Protein AF-A0A1J4JNN3-F1 (afdb_monomer)

Mean predicted aligned error: 11.65 Å

Secondary structure (DSSP, 8-state):
--SSTTSSSS----HHHHHHHHHHHHHHHHHHHHHHHHHHHTSHHHHHHHHHS-HHHHHHHHHHHHHHHHHHHHHHHHHHHHTTHHHHHHHHHHHHHHHHHHH-S------------HHHHHHHHHHHHHHHHHHHHHHHHHHHHHHHHHHHHHHHHHHHHHHHT---TTHHHHHHHHHHHHHHT--

Nearest PDB structures (foldseek):
  8d9p-assembly1_A  TM=3.695E-01  e=3.821E-01  synthetic construct
  3i2w-assembly1_B  TM=3.292E-01  e=1.930E-01  Drosophila melanogaster
  2x3v-assembly2_C  TM=2.694E-01  e=2.510E-01  Mus musculus
  8otz-assembly1_DR  TM=4.113E-01  e=8.472E+00  Bos taurus
  8rd2-assembly1_A  TM=2.633E-01  e=4.754E+00  Trypanosoma brucei

Organism: NCBI:txid1144522

Sequence (187 aa):
MRKIKSLVNNVRPFPAYYNAIDALSESLEAEKEYAKATQLTFGEEFVKFINSQPKEYQKQLKDIQTCGKKEAEAIKSLSEKLSTLPADLQGLSIIQQDIHRKGGMQPSVVESKNTVDPEVEELRKRFIDSLVSSLKAAAEARIETANKLNDIAQEMSAFVNDFHDFKDPLLPKLVQRADQLQYEIVD

pLDDT: mean 80.54, std 15.8, range [37.78, 96.88]

Foldseek 3Di:
DPPPVPPVPPPPQPVVLVVVLVVLVVVLVVLLVVLVVLCVVLDDVLVVVLVPDDPLCNVLSVLLSVLSNLLSVLSVVLSVQLVCLSVLSVVLSVLVVVLDVQVDDDPDDDDDDPDRDVVSVVSVVVSVVSVCVSVVSNVVSVVVSVVSNVVSVVSNVVSVVVVVPDDDPCVVVVVVVVVVVVVVVPD

Solvent-accessible surface area (backbone atoms only — not comparable to full-atom values): 10567 Å² total; per-residue (Å²): 143,90,80,70,84,69,71,73,70,77,69,70,68,64,61,70,57,56,52,50,38,53,53,48,49,53,50,44,51,51,45,44,51,48,20,51,53,38,37,53,61,45,28,69,67,39,51,54,50,37,72,72,44,62,76,88,52,31,58,48,50,50,52,46,32,50,37,37,42,51,48,17,49,45,44,40,50,43,41,61,74,48,61,55,52,49,59,55,54,54,55,46,52,53,53,51,51,48,38,47,64,73,69,57,86,69,99,65,96,64,97,67,80,94,70,76,56,68,68,46,54,50,50,50,48,52,46,50,54,51,51,52,48,55,53,48,54,49,49,52,48,49,52,55,39,50,52,54,49,51,55,40,49,52,55,38,51,51,42,50,49,57,58,70,69,58,72,66,84,56,52,64,56,51,53,55,49,52,57,52,50,60,64,69,71,76,119

Structure (mmCIF, N/CA/C/O backbone):
data_AF-A0A1J4JNN3-F1
#
_entry.id   AF-A0A1J4JNN3-F1
#
loop_
_atom_site.group_PDB
_atom_site.id
_atom_site.type_symbol
_atom_site.label_atom_id
_atom_site.label_alt_id
_atom_site.label_comp_id
_atom_site.label_asym_id
_atom_site.label_entity_id
_atom_site.label_seq_id
_atom_site.pdbx_PDB_ins_code
_atom_site.Cartn_x
_atom_site.Cartn_y
_atom_site.Cartn_z
_atom_site.occupancy
_atom_site.B_iso_or_equiv
_atom_site.auth_seq_id
_atom_site.auth_comp_id
_atom_site.auth_asym_id
_atom_site.auth_atom_id
_atom_site.pdbx_PDB_model_num
ATOM 1 N N . MET A 1 1 ? 2.772 -11.417 -56.429 1.00 39.34 1 MET A N 1
ATOM 2 C CA . MET A 1 1 ? 2.431 -10.766 -55.140 1.00 39.34 1 MET A CA 1
ATOM 3 C C . MET A 1 1 ? 2.766 -11.671 -53.939 1.00 39.34 1 MET A C 1
ATOM 5 O O . MET A 1 1 ? 1.869 -12.233 -53.328 1.00 39.34 1 MET A O 1
ATOM 9 N N . ARG A 1 2 ? 4.050 -11.865 -53.592 1.00 40.34 2 ARG A N 1
ATOM 10 C CA . ARG A 1 2 ? 4.488 -12.727 -52.460 1.00 40.34 2 ARG A CA 1
ATOM 11 C C . ARG A 1 2 ? 5.606 -12.087 -51.610 1.00 40.34 2 ARG A C 1
ATOM 13 O O . ARG A 1 2 ? 6.556 -12.761 -51.243 1.00 40.34 2 ARG A O 1
ATOM 20 N N . LYS A 1 3 ? 5.540 -10.781 -51.328 1.00 43.53 3 LYS A N 1
ATOM 21 C CA . LYS A 1 3 ? 6.594 -10.087 -50.549 1.00 43.53 3 LYS A CA 1
ATOM 22 C C . LYS A 1 3 ? 6.104 -9.134 -49.448 1.00 43.53 3 LYS A C 1
ATOM 24 O O . LYS A 1 3 ? 6.895 -8.361 -48.937 1.00 43.53 3 LYS A O 1
ATOM 29 N N . ILE A 1 4 ? 4.832 -9.203 -49.041 1.00 44.12 4 ILE A N 1
ATOM 30 C CA . ILE A 1 4 ? 4.295 -8.312 -47.984 1.00 44.12 4 ILE A CA 1
ATOM 31 C C . ILE A 1 4 ? 3.944 -9.073 -46.690 1.00 44.12 4 ILE A C 1
ATOM 33 O O . ILE A 1 4 ? 3.886 -8.483 -45.620 1.00 44.12 4 ILE A O 1
ATOM 37 N N . LYS A 1 5 ? 3.814 -10.407 -46.729 1.00 39.31 5 LYS A N 1
ATOM 38 C CA . LYS A 1 5 ? 3.449 -11.198 -45.537 1.00 39.31 5 LYS A CA 1
ATOM 39 C C . LYS A 1 5 ? 4.608 -11.516 -44.575 1.00 39.31 5 LYS A C 1
ATOM 41 O O . LYS A 1 5 ? 4.333 -12.032 -43.501 1.00 39.31 5 LYS A O 1
ATOM 46 N N . SER A 1 6 ? 5.870 -11.210 -44.907 1.00 41.06 6 SER A N 1
ATOM 47 C CA . SER A 1 6 ? 7.019 -11.522 -44.026 1.00 41.06 6 SER A CA 1
ATOM 48 C C . SER A 1 6 ? 7.656 -10.319 -43.324 1.00 41.06 6 SER A C 1
ATOM 50 O O . SER A 1 6 ? 8.558 -10.528 -42.522 1.00 41.06 6 SER A O 1
ATOM 52 N N . LEU A 1 7 ? 7.213 -9.081 -43.583 1.00 38.66 7 LEU A N 1
ATOM 53 C CA . LEU A 1 7 ? 7.727 -7.904 -42.861 1.00 38.66 7 LEU A CA 1
ATOM 54 C C . LEU A 1 7 ? 6.968 -7.604 -41.562 1.00 38.66 7 LEU A C 1
ATOM 56 O O . LEU A 1 7 ? 7.513 -6.950 -40.684 1.00 38.66 7 LEU A O 1
ATOM 60 N N . VAL A 1 8 ? 5.744 -8.113 -41.409 1.00 38.84 8 VAL A N 1
ATOM 61 C CA . VAL A 1 8 ? 4.910 -7.849 -40.221 1.00 38.84 8 VAL A CA 1
ATOM 62 C C . VAL A 1 8 ? 5.161 -8.867 -39.096 1.00 38.84 8 VAL A C 1
ATOM 64 O O . VAL A 1 8 ? 4.780 -8.636 -37.958 1.00 38.84 8 VAL A O 1
ATOM 67 N N . ASN A 1 9 ? 5.863 -9.973 -39.375 1.00 37.78 9 ASN A N 1
ATOM 68 C CA . ASN A 1 9 ? 6.055 -11.065 -38.410 1.00 37.78 9 ASN A CA 1
ATOM 69 C C . ASN A 1 9 ? 7.376 -11.027 -37.620 1.00 37.78 9 ASN A C 1
ATOM 71 O O . ASN A 1 9 ? 7.566 -11.877 -36.755 1.00 37.78 9 ASN A O 1
ATOM 75 N N . ASN A 1 10 ? 8.269 -10.060 -37.874 1.00 40.81 10 ASN A N 1
ATOM 76 C CA . ASN A 1 10 ? 9.580 -9.978 -37.203 1.00 40.81 10 ASN A CA 1
ATOM 77 C C . ASN A 1 10 ? 9.710 -8.838 -36.186 1.00 40.81 10 ASN A C 1
ATOM 79 O O . ASN A 1 10 ? 10.783 -8.632 -35.629 1.00 40.81 10 ASN A O 1
ATOM 83 N N . VAL A 1 11 ? 8.614 -8.151 -35.879 1.00 44.41 11 VAL A N 1
ATOM 84 C CA . VAL A 1 11 ? 8.506 -7.330 -34.672 1.00 44.41 11 VAL A CA 1
ATOM 85 C C . VAL A 1 11 ? 7.430 -7.983 -33.824 1.00 44.41 11 VAL A C 1
ATOM 87 O O . VAL A 1 11 ? 6.313 -7.491 -33.741 1.00 44.41 11 VAL A O 1
ATOM 90 N N . ARG A 1 12 ? 7.718 -9.158 -33.251 1.00 45.91 12 ARG A N 1
ATOM 91 C CA . ARG A 1 12 ? 6.992 -9.552 -32.043 1.00 45.91 12 ARG A CA 1
ATOM 92 C C . ARG A 1 12 ? 7.627 -8.718 -30.932 1.00 45.91 12 ARG A C 1
ATOM 94 O O . ARG A 1 12 ? 8.734 -9.069 -30.520 1.00 45.91 12 ARG A O 1
ATOM 101 N N . PRO A 1 13 ? 7.020 -7.591 -30.508 1.00 55.44 13 PRO A N 1
ATOM 102 C CA . PRO A 1 13 ? 7.451 -6.921 -29.289 1.00 55.44 13 PRO A CA 1
ATOM 103 C C . PRO A 1 13 ? 7.547 -7.980 -28.200 1.00 55.44 13 PRO A C 1
ATOM 105 O O . PRO A 1 13 ? 6.668 -8.833 -28.142 1.00 55.44 13 PRO A O 1
ATOM 108 N N . PHE A 1 14 ? 8.622 -7.969 -27.415 1.00 62.09 14 PHE A N 1
ATOM 109 C CA . PHE A 1 14 ? 8.893 -8.929 -26.346 1.00 62.09 14 PHE A CA 1
ATOM 110 C C . PHE A 1 14 ? 7.618 -9.106 -25.493 1.00 62.09 14 PHE A C 1
ATOM 112 O O . PHE A 1 14 ? 7.336 -8.239 -24.668 1.00 62.09 14 PHE A O 1
ATOM 119 N N . PRO A 1 15 ? 6.787 -10.153 -25.698 1.00 63.00 15 PRO A N 1
ATOM 120 C CA . PRO A 1 15 ? 5.416 -10.134 -25.176 1.00 63.00 15 PRO A CA 1
ATOM 121 C C . PRO A 1 15 ? 5.412 -10.148 -23.650 1.00 63.00 15 PRO A C 1
ATOM 123 O O . PRO A 1 15 ? 4.595 -9.500 -23.013 1.00 63.00 15 PRO A O 1
ATOM 126 N N . ALA A 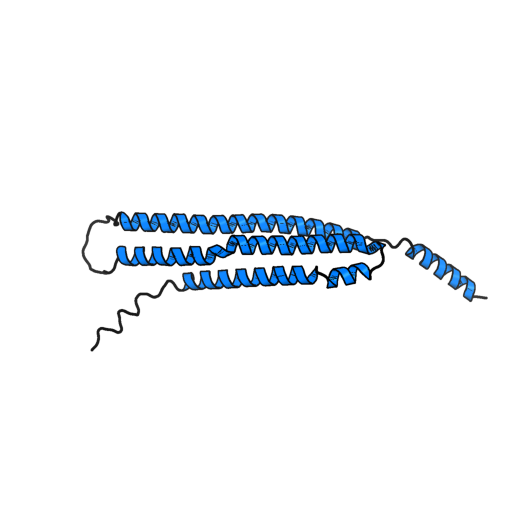1 16 ? 6.419 -10.808 -23.072 1.00 67.50 16 ALA A N 1
ATOM 127 C CA . ALA A 1 16 ? 6.684 -10.815 -21.643 1.00 67.50 16 ALA A CA 1
ATOM 128 C C . ALA A 1 16 ? 6.907 -9.409 -21.054 1.00 67.50 16 ALA A C 1
ATOM 130 O O . ALA A 1 16 ? 6.578 -9.193 -19.896 1.00 67.50 16 ALA A O 1
ATOM 131 N N . TYR A 1 17 ? 7.435 -8.458 -21.833 1.00 70.69 17 TYR A N 1
ATOM 132 C CA . TYR A 1 17 ? 7.681 -7.089 -21.379 1.00 70.69 17 TYR A CA 1
ATOM 133 C C . TYR A 1 17 ? 6.382 -6.292 -21.236 1.00 70.69 17 TYR A C 1
ATOM 135 O O . TYR A 1 17 ? 6.145 -5.671 -20.206 1.00 70.69 17 TYR A O 1
ATOM 143 N N . TYR A 1 18 ? 5.509 -6.364 -22.242 1.00 75.00 18 TYR A N 1
ATOM 144 C CA . TYR A 1 18 ? 4.197 -5.713 -22.198 1.00 75.00 18 TYR A CA 1
ATOM 145 C C . TYR A 1 18 ? 3.293 -6.367 -21.154 1.00 75.00 18 TYR A C 1
ATOM 147 O O . TYR A 1 18 ? 2.721 -5.662 -20.335 1.00 75.00 18 TYR A O 1
ATOM 155 N N . ASN A 1 19 ? 3.291 -7.702 -21.076 1.00 79.25 19 ASN A N 1
ATOM 156 C CA . ASN A 1 19 ? 2.572 -8.423 -20.026 1.00 79.25 19 ASN A CA 1
ATOM 157 C C . ASN A 1 19 ? 3.041 -8.021 -18.617 1.00 79.25 19 ASN A C 1
ATOM 159 O O . ASN A 1 19 ? 2.232 -7.983 -17.698 1.00 79.25 19 ASN A O 1
ATOM 163 N N . ALA A 1 20 ? 4.335 -7.735 -18.427 1.00 79.25 20 ALA A N 1
ATOM 164 C CA . ALA A 1 20 ? 4.852 -7.278 -17.139 1.00 79.25 20 ALA A CA 1
ATOM 165 C C . ALA A 1 20 ? 4.380 -5.857 -16.792 1.00 79.25 20 ALA A C 1
ATOM 167 O O . ALA A 1 20 ? 4.089 -5.588 -15.629 1.00 79.25 20 ALA A O 1
ATOM 168 N N . ILE A 1 21 ? 4.281 -4.965 -17.782 1.00 82.38 21 ILE A N 1
ATOM 169 C CA . ILE A 1 21 ? 3.729 -3.615 -17.601 1.00 82.38 21 ILE A CA 1
ATOM 170 C C . ILE A 1 21 ? 2.241 -3.696 -17.265 1.00 82.38 21 ILE A C 1
ATOM 172 O O . ILE A 1 21 ? 1.814 -3.078 -16.295 1.00 82.38 21 ILE A O 1
ATOM 176 N N . ASP A 1 22 ? 1.478 -4.488 -18.017 1.00 83.94 22 ASP A N 1
ATOM 177 C CA . ASP A 1 22 ? 0.042 -4.660 -17.797 1.00 83.94 22 ASP A CA 1
ATOM 178 C C . ASP A 1 22 ? -0.224 -5.258 -16.409 1.00 83.94 22 ASP A C 1
ATOM 180 O O . ASP A 1 22 ? -0.987 -4.690 -15.631 1.00 83.94 22 ASP A O 1
ATOM 184 N N . ALA A 1 23 ? 0.494 -6.324 -16.035 1.00 85.31 23 ALA A N 1
ATOM 185 C CA . ALA A 1 23 ? 0.389 -6.927 -14.706 1.00 85.31 23 ALA A CA 1
ATOM 186 C C . ALA A 1 23 ? 0.763 -5.946 -13.581 1.00 85.31 23 ALA A C 1
ATOM 188 O O . ALA A 1 23 ? 0.149 -5.953 -12.515 1.00 85.31 23 ALA A O 1
ATOM 189 N N . LEU A 1 24 ? 1.762 -5.085 -13.801 1.00 85.69 24 LEU A N 1
ATOM 190 C CA . LEU A 1 24 ? 2.125 -4.044 -12.844 1.00 85.69 24 LEU A CA 1
ATOM 191 C C . LEU A 1 24 ? 1.009 -2.999 -12.714 1.00 85.69 24 LEU A C 1
ATOM 193 O O . LEU A 1 24 ? 0.660 -2.623 -11.598 1.00 85.69 24 LEU A O 1
ATOM 197 N N . SER A 1 25 ? 0.446 -2.538 -13.829 1.00 87.81 25 SER A N 1
ATOM 198 C CA . SER A 1 25 ? -0.673 -1.596 -13.837 1.00 87.81 25 SER A CA 1
ATOM 199 C C . SER A 1 25 ? -1.906 -2.166 -13.136 1.00 87.81 25 SER A C 1
ATOM 201 O O . SER A 1 25 ? -2.496 -1.478 -12.306 1.00 87.81 25 SER A O 1
ATOM 203 N N . GLU A 1 26 ? -2.257 -3.423 -13.408 1.00 89.69 26 GLU A N 1
ATOM 204 C CA . GLU A 1 26 ? -3.347 -4.131 -12.726 1.00 89.69 26 GLU A CA 1
ATOM 205 C C . GLU A 1 26 ? -3.086 -4.256 -11.221 1.00 89.69 26 GLU A C 1
ATOM 207 O O . GLU A 1 26 ? -3.967 -3.963 -10.414 1.00 89.69 26 GLU A O 1
ATOM 212 N N . SER A 1 27 ? -1.861 -4.622 -10.829 1.00 88.19 27 SER A N 1
ATOM 213 C CA . SER A 1 27 ? -1.464 -4.705 -9.419 1.00 88.19 27 SER A CA 1
ATOM 214 C C . SER A 1 27 ? -1.594 -3.356 -8.710 1.00 88.19 27 SER A C 1
ATOM 216 O O . SER A 1 27 ? -2.092 -3.305 -7.589 1.00 88.19 27 SER A O 1
ATOM 218 N N . LEU A 1 28 ? -1.170 -2.261 -9.347 1.00 89.31 28 LEU A N 1
ATOM 219 C CA . LEU A 1 28 ? -1.278 -0.919 -8.769 1.00 89.31 28 LEU A CA 1
ATOM 220 C C . LEU A 1 28 ? -2.729 -0.472 -8.620 1.00 89.31 28 LEU A C 1
ATOM 222 O O . LEU A 1 28 ? -3.065 0.203 -7.650 1.00 89.31 28 LEU A O 1
ATOM 226 N N . GLU A 1 29 ? -3.594 -0.835 -9.562 1.00 90.81 29 GLU A N 1
ATOM 227 C CA . GLU A 1 29 ? -5.014 -0.513 -9.459 1.00 90.81 29 GLU A CA 1
ATOM 228 C C . GLU A 1 29 ? -5.695 -1.323 -8.350 1.00 90.81 29 GLU A C 1
ATOM 230 O O . GLU A 1 29 ? -6.462 -0.768 -7.563 1.00 90.81 29 GLU A O 1
ATOM 235 N N . ALA A 1 30 ? -5.342 -2.603 -8.209 1.00 90.62 30 ALA A N 1
ATOM 236 C CA . ALA A 1 30 ? -5.800 -3.431 -7.098 1.00 90.62 30 ALA A CA 1
ATOM 237 C C . ALA A 1 30 ? -5.362 -2.865 -5.733 1.00 90.62 30 ALA A C 1
ATOM 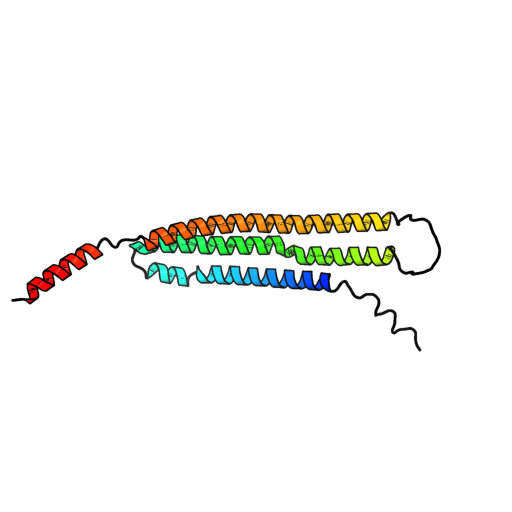239 O O . ALA A 1 30 ? -6.165 -2.827 -4.802 1.00 90.62 30 ALA A O 1
ATOM 240 N N . GLU A 1 31 ? -4.124 -2.371 -5.612 1.00 89.56 31 GLU A N 1
ATOM 241 C CA . GLU A 1 31 ? -3.632 -1.713 -4.391 1.00 89.56 31 GLU A CA 1
ATOM 242 C C . GLU A 1 31 ? -4.426 -0.440 -4.051 1.00 89.56 31 GLU A C 1
ATOM 244 O O . GLU A 1 31 ? -4.769 -0.221 -2.886 1.00 89.56 31 GLU A O 1
ATOM 249 N N . LYS A 1 32 ? -4.780 0.384 -5.048 1.00 91.94 32 LYS A N 1
ATOM 250 C CA . LYS A 1 32 ? -5.619 1.576 -4.829 1.00 91.94 32 LYS A CA 1
ATOM 251 C C . LYS A 1 32 ? -7.016 1.214 -4.344 1.00 91.94 32 LYS A C 1
ATOM 253 O O . LYS A 1 32 ? -7.526 1.848 -3.418 1.00 91.94 32 LYS A O 1
ATOM 258 N N . GLU A 1 33 ? -7.639 0.212 -4.960 1.00 93.88 33 GLU A N 1
ATOM 259 C CA . GLU A 1 33 ? -8.961 -0.251 -4.540 1.00 93.88 33 GLU A CA 1
ATOM 260 C C . GLU A 1 33 ? -8.912 -0.867 -3.136 1.00 93.88 33 GLU A C 1
ATOM 262 O O . GLU A 1 33 ? -9.801 -0.591 -2.329 1.00 93.88 33 GLU A O 1
ATOM 267 N N . TYR A 1 34 ? -7.842 -1.590 -2.783 1.00 91.69 34 TYR A N 1
ATOM 268 C CA . TYR A 1 34 ? -7.621 -2.047 -1.409 1.00 91.69 34 TYR A CA 1
ATOM 269 C C . TYR A 1 34 ? -7.512 -0.869 -0.432 1.00 91.69 34 TYR A C 1
ATOM 271 O O . TYR A 1 34 ? -8.249 -0.823 0.550 1.00 91.69 34 TYR A O 1
ATOM 279 N N . ALA A 1 35 ? -6.672 0.133 -0.719 1.00 92.56 35 ALA A N 1
ATOM 280 C CA . ALA A 1 35 ? -6.529 1.313 0.139 1.00 92.56 35 ALA A CA 1
ATOM 281 C C . ALA A 1 35 ? -7.873 2.030 0.364 1.00 92.56 35 ALA A C 1
ATOM 283 O O . ALA A 1 35 ? -8.208 2.414 1.487 1.00 92.56 35 ALA A O 1
ATOM 284 N N . LYS A 1 36 ? -8.681 2.164 -0.692 1.00 93.38 36 LYS A N 1
ATOM 285 C CA . LYS A 1 36 ? -10.024 2.751 -0.632 1.00 93.38 36 LYS A CA 1
ATOM 286 C C . LYS A 1 36 ? -10.989 1.904 0.197 1.00 93.38 36 LYS A C 1
ATOM 288 O O . LYS A 1 36 ? -11.720 2.455 1.019 1.00 93.38 36 LYS A O 1
ATOM 293 N N . ALA A 1 37 ? -10.988 0.585 0.016 1.00 93.56 37 ALA A N 1
ATOM 294 C CA . ALA A 1 37 ? -11.812 -0.331 0.800 1.00 93.56 37 ALA A CA 1
ATOM 295 C C . ALA A 1 37 ? -11.449 -0.281 2.293 1.00 93.56 37 ALA A C 1
ATOM 297 O O . ALA A 1 37 ? -12.341 -0.189 3.140 1.00 93.56 37 ALA A O 1
ATOM 298 N N . THR A 1 38 ? -10.157 -0.247 2.626 1.00 92.25 38 THR A N 1
ATOM 299 C CA . THR A 1 38 ? -9.670 -0.087 4.004 1.00 92.25 38 THR A CA 1
ATOM 300 C C . THR A 1 38 ? -10.101 1.260 4.583 1.00 92.25 38 THR A C 1
ATOM 302 O O . THR A 1 38 ? -10.638 1.320 5.690 1.00 92.25 38 THR A O 1
ATOM 305 N N . GLN A 1 39 ? -9.979 2.345 3.814 1.00 93.75 39 GLN A N 1
ATOM 306 C CA . GLN A 1 39 ? -10.412 3.673 4.250 1.00 93.75 39 GLN A CA 1
ATOM 307 C C . GLN A 1 39 ? -11.924 3.749 4.515 1.00 93.75 39 GLN A C 1
ATOM 309 O O . GLN A 1 39 ? -12.342 4.387 5.481 1.00 93.75 39 GLN A O 1
ATOM 314 N N . LEU A 1 40 ? -12.741 3.081 3.694 1.00 94.38 40 LEU A N 1
ATOM 315 C CA . LEU A 1 40 ? -14.185 2.962 3.915 1.00 94.38 40 LEU A CA 1
ATOM 316 C C . LEU A 1 40 ? -14.499 2.120 5.157 1.00 94.38 40 LEU A C 1
ATOM 318 O O . LEU A 1 40 ? -15.333 2.520 5.969 1.00 94.38 40 LEU A O 1
ATOM 322 N N . THR A 1 41 ? -13.798 0.997 5.330 1.00 94.75 41 THR A N 1
ATOM 323 C CA . THR A 1 41 ? -13.975 0.078 6.466 1.00 94.75 41 THR A CA 1
ATOM 324 C C . THR A 1 41 ? -13.729 0.777 7.797 1.00 94.75 41 THR A C 1
ATOM 326 O O . THR A 1 41 ? -14.513 0.604 8.721 1.00 94.75 41 THR A O 1
ATOM 329 N N . PHE A 1 42 ? -12.701 1.625 7.881 1.00 95.00 42 PHE A N 1
ATOM 330 C CA . PHE A 1 42 ? -12.396 2.439 9.066 1.00 95.00 42 PHE A CA 1
ATOM 331 C C . PHE A 1 42 ? -12.954 3.873 8.979 1.00 95.00 42 PHE A C 1
ATOM 333 O O . PHE A 1 42 ? -12.512 4.780 9.696 1.00 95.00 42 PHE A O 1
ATOM 340 N N . GLY A 1 43 ? -13.933 4.086 8.096 1.00 92.81 43 GLY A N 1
ATOM 341 C CA . GLY A 1 43 ? -14.579 5.364 7.815 1.00 92.81 43 GLY A CA 1
ATOM 342 C C . GLY A 1 43 ? -15.727 5.696 8.772 1.00 92.81 43 GLY A C 1
ATOM 343 O O . GLY A 1 43 ? -15.699 5.366 9.958 1.00 92.81 43 GLY A O 1
ATOM 344 N N . GLU A 1 44 ? -16.745 6.387 8.259 1.00 95.12 44 GLU A N 1
ATOM 345 C CA . GLU A 1 44 ? -17.866 6.901 9.060 1.00 95.12 44 GLU A CA 1
ATOM 346 C C . GLU A 1 44 ? -18.698 5.800 9.725 1.00 95.12 44 GLU A C 1
ATOM 348 O O . GLU A 1 44 ? -19.089 5.943 10.883 1.00 95.12 44 GLU A O 1
ATOM 353 N N . GLU A 1 45 ? -18.935 4.683 9.034 1.00 94.81 45 GLU A N 1
ATOM 354 C CA . GLU A 1 45 ? -19.692 3.557 9.596 1.00 94.81 45 GLU A CA 1
ATOM 355 C C . GLU A 1 45 ? -18.980 2.946 10.809 1.00 94.81 45 GLU A C 1
ATOM 357 O O . GLU A 1 4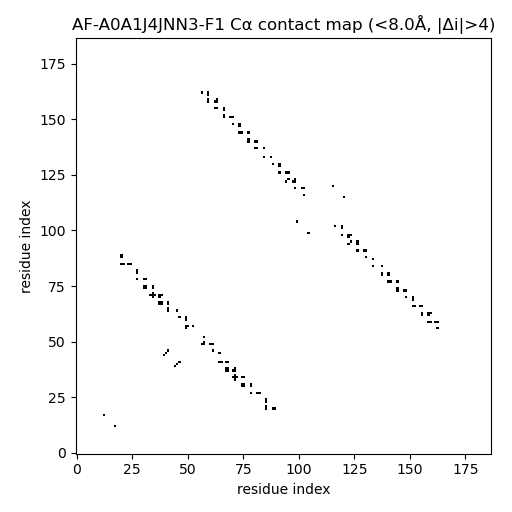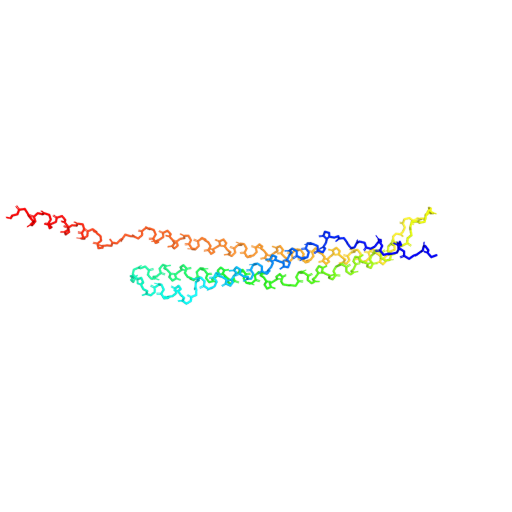5 ? -19.617 2.636 11.815 1.00 94.81 45 GLU A O 1
ATOM 362 N N . PHE A 1 46 ? -17.646 2.886 10.785 1.00 95.81 46 PHE A N 1
ATOM 363 C CA . PHE A 1 46 ? -16.868 2.444 11.941 1.00 95.81 46 PHE A CA 1
ATOM 364 C C . PHE A 1 46 ? -16.948 3.437 13.103 1.00 95.81 46 PHE A C 1
ATOM 366 O O . PHE A 1 46 ? -17.035 3.029 14.256 1.00 95.81 46 PHE A O 1
ATOM 373 N N . VAL A 1 47 ? -16.993 4.746 12.825 1.00 95.81 47 VAL A N 1
ATOM 374 C CA . VAL A 1 47 ? -17.225 5.767 13.866 1.00 95.81 47 VAL A CA 1
ATOM 375 C C . VAL A 1 47 ? -18.593 5.582 14.519 1.00 95.81 47 VAL A C 1
ATOM 377 O O . VAL A 1 47 ? -18.702 5.647 15.744 1.00 95.81 47 VAL A O 1
ATOM 380 N N . LYS A 1 48 ? -19.642 5.332 13.725 1.00 96.88 48 LYS A N 1
ATOM 381 C CA . LYS A 1 48 ? -20.985 5.042 14.251 1.00 96.88 48 LYS A CA 1
ATOM 382 C C . LYS A 1 48 ? -20.963 3.792 15.126 1.00 96.88 48 LYS A C 1
ATOM 384 O O . LYS A 1 48 ? -21.500 3.825 16.232 1.00 96.88 48 LYS A O 1
ATOM 389 N N . PHE A 1 49 ? -20.287 2.738 14.667 1.00 96.00 49 PHE A N 1
ATOM 390 C CA . PHE A 1 49 ? -20.083 1.526 15.450 1.00 96.00 49 PHE A CA 1
ATOM 391 C C . PHE A 1 49 ? -19.385 1.832 16.780 1.00 96.00 49 PHE A C 1
ATOM 393 O O . PHE A 1 49 ? -19.970 1.546 17.820 1.00 96.00 49 PHE A O 1
ATOM 400 N N . ILE A 1 50 ? -18.228 2.505 16.778 1.00 95.88 50 ILE A N 1
ATOM 401 C CA . ILE A 1 50 ? -17.504 2.930 17.993 1.00 95.88 50 ILE A CA 1
ATOM 402 C C . ILE A 1 50 ? -18.440 3.648 18.965 1.00 95.88 50 ILE A C 1
ATOM 404 O O . ILE A 1 50 ? -18.501 3.300 20.140 1.00 95.88 50 ILE A O 1
ATOM 408 N N . ASN A 1 51 ? -19.190 4.637 18.482 1.00 95.50 51 ASN A N 1
ATOM 409 C CA . ASN A 1 51 ? -20.052 5.455 19.333 1.00 95.50 51 ASN A CA 1
ATOM 410 C C . ASN A 1 51 ? -21.230 4.669 19.934 1.00 95.50 51 ASN A C 1
ATOM 412 O O . ASN A 1 51 ? -21.765 5.084 20.959 1.00 95.50 51 ASN A O 1
ATOM 416 N N . SER A 1 52 ? -21.622 3.548 19.317 1.00 95.88 52 SER A N 1
ATOM 417 C CA . SER A 1 52 ? -22.650 2.639 19.844 1.00 95.88 52 SER A CA 1
ATOM 418 C C . SER A 1 52 ? -22.129 1.680 20.921 1.00 95.88 52 SER A C 1
ATOM 420 O O . SER A 1 52 ? -22.930 1.069 21.626 1.00 95.88 52 SER A O 1
ATOM 422 N N . GLN A 1 53 ? -20.807 1.540 21.059 1.00 93.06 53 GLN A N 1
ATOM 423 C CA . GLN A 1 53 ? -20.198 0.640 22.036 1.00 93.06 53 GLN A CA 1
ATOM 424 C C . GLN A 1 53 ? -20.099 1.290 23.430 1.00 93.06 53 GLN A C 1
ATOM 426 O O . GLN A 1 53 ? -19.992 2.522 23.530 1.00 93.06 53 GLN A O 1
ATOM 431 N N . PRO A 1 54 ? -20.083 0.487 24.515 1.00 91.00 54 PRO A N 1
ATOM 432 C CA . PRO A 1 54 ? -19.791 0.964 25.868 1.00 91.00 54 PRO A CA 1
ATOM 433 C C . PRO A 1 54 ? -18.505 1.800 25.922 1.00 91.00 54 PRO A C 1
ATOM 435 O O . PRO A 1 54 ? -17.542 1.524 25.199 1.00 91.00 54 PRO A O 1
ATOM 438 N N . LYS A 1 55 ? -18.487 2.841 26.768 1.00 89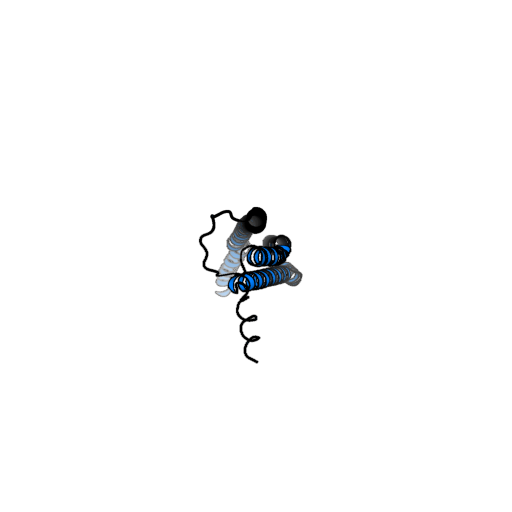.50 55 LYS A N 1
ATOM 439 C CA . LYS A 1 55 ? -17.402 3.844 26.833 1.00 89.50 55 LYS A CA 1
ATOM 440 C C . LYS A 1 55 ? -16.032 3.213 27.073 1.00 89.50 55 LYS A C 1
ATOM 442 O O . LYS A 1 55 ? -15.027 3.729 26.592 1.00 89.50 55 LYS A O 1
ATOM 447 N N . GLU A 1 56 ? -16.024 2.102 27.790 1.00 85.62 56 GLU A N 1
ATOM 448 C CA . GLU A 1 56 ? -14.870 1.300 28.167 1.00 85.62 56 GLU A CA 1
ATOM 449 C C . GLU A 1 56 ? -14.134 0.722 26.950 1.00 85.62 56 GLU A C 1
ATOM 451 O O . GLU A 1 56 ? -12.918 0.574 27.001 1.00 85.62 56 GLU A O 1
ATOM 456 N N . TYR A 1 57 ? -14.852 0.465 25.851 1.00 85.19 57 TYR A N 1
ATOM 457 C CA . TYR A 1 57 ? -14.313 -0.098 24.608 1.00 85.19 57 TYR A CA 1
ATOM 458 C C . TYR A 1 57 ? -14.000 0.960 23.545 1.00 85.19 57 TYR A C 1
ATOM 460 O O . TYR A 1 57 ? -13.262 0.707 22.592 1.00 85.19 57 TYR A O 1
ATOM 468 N N . GLN A 1 58 ? -14.568 2.163 23.677 1.00 91.56 58 GLN A N 1
ATOM 469 C CA . GLN A 1 58 ? -14.467 3.193 22.642 1.00 91.56 58 GLN A CA 1
ATOM 470 C C . GLN A 1 58 ? -13.031 3.642 22.391 1.00 91.56 58 GLN A C 1
ATOM 472 O O . GLN A 1 58 ? -12.704 4.003 21.263 1.00 91.56 58 GLN A O 1
ATOM 477 N N . LYS A 1 59 ? -12.179 3.658 23.423 1.00 90.69 59 LYS A N 1
ATOM 478 C CA . LYS A 1 59 ? -10.784 4.082 23.279 1.00 90.69 59 LYS A CA 1
ATOM 479 C C . LYS A 1 59 ? -10.023 3.124 22.362 1.00 90.69 59 LYS A C 1
ATOM 481 O O . LYS A 1 59 ? -9.498 3.561 21.347 1.00 90.69 59 LYS A O 1
ATOM 486 N N . GLN A 1 60 ? -10.027 1.834 22.677 1.00 88.94 60 GLN A N 1
ATOM 487 C CA . GLN A 1 60 ? -9.313 0.807 21.918 1.00 88.94 60 GLN A CA 1
ATOM 488 C C . GLN A 1 60 ? -9.832 0.734 20.481 1.00 88.94 60 GLN A C 1
ATOM 490 O O . GLN A 1 60 ? -9.048 0.648 19.544 1.00 88.94 60 GLN A O 1
ATOM 495 N N . LEU A 1 61 ? -11.148 0.852 20.278 1.00 91.75 61 LEU A N 1
ATOM 496 C CA . LEU A 1 61 ? -11.713 0.859 18.930 1.00 91.75 61 LEU A CA 1
ATOM 497 C C . LEU A 1 61 ? -11.317 2.113 18.126 1.00 91.75 61 LEU A C 1
ATOM 499 O O . LEU A 1 61 ? -11.106 2.014 16.919 1.00 91.75 61 LEU A O 1
ATOM 503 N N . LYS A 1 62 ? -11.163 3.283 18.763 1.00 94.25 62 LYS A N 1
ATOM 504 C CA . LYS A 1 62 ? -10.597 4.485 18.113 1.00 94.25 62 LYS A CA 1
ATOM 505 C C . LYS A 1 62 ? -9.118 4.308 17.771 1.00 94.25 62 LYS A C 1
ATOM 507 O O . LYS A 1 62 ? -8.687 4.755 16.707 1.00 94.25 62 LYS A O 1
ATOM 512 N N . ASP A 1 63 ? -8.364 3.651 18.645 1.00 92.88 63 ASP A N 1
ATOM 513 C CA . ASP A 1 63 ? -6.952 3.340 18.418 1.00 92.88 63 ASP A CA 1
ATOM 514 C C . ASP A 1 63 ? -6.821 2.386 17.202 1.00 92.88 63 ASP A C 1
ATOM 516 O O . ASP A 1 63 ? -6.110 2.695 16.244 1.00 92.88 63 ASP A O 1
ATOM 520 N N . ILE A 1 64 ? -7.644 1.328 17.137 1.00 92.62 64 ILE A N 1
ATOM 521 C CA . ILE A 1 64 ? -7.775 0.416 15.980 1.00 92.62 64 ILE A CA 1
ATOM 522 C C . ILE A 1 64 ? -8.173 1.169 14.700 1.00 92.62 64 ILE A C 1
ATOM 524 O O . ILE A 1 64 ? -7.564 0.967 13.649 1.00 92.62 64 ILE A O 1
ATOM 528 N N . GLN A 1 65 ? -9.161 2.069 14.770 1.00 95.12 65 GLN A N 1
ATOM 529 C CA . GLN A 1 65 ? -9.563 2.891 13.623 1.00 95.12 65 GLN A CA 1
ATOM 530 C C . GLN A 1 65 ? -8.394 3.725 13.089 1.00 95.12 65 GLN A C 1
ATOM 532 O O . GLN A 1 65 ? -8.227 3.876 11.878 1.00 95.12 65 GLN A O 1
ATOM 537 N N . THR A 1 66 ? -7.603 4.293 13.996 1.00 94.94 66 THR A N 1
ATOM 538 C CA . THR A 1 66 ? -6.453 5.125 13.645 1.00 94.94 66 THR A CA 1
ATOM 539 C C . THR A 1 66 ? -5.400 4.297 12.913 1.00 94.94 66 THR A C 1
ATOM 541 O O . THR A 1 66 ? -4.928 4.733 11.864 1.00 94.94 66 THR A O 1
ATOM 544 N N . CYS A 1 67 ? -5.093 3.085 13.387 1.00 93.00 67 CYS A N 1
ATOM 545 C CA . CYS A 1 67 ? -4.215 2.148 12.678 1.00 93.00 67 CYS A CA 1
ATOM 546 C C . CYS A 1 67 ? -4.741 1.811 11.279 1.00 93.00 67 CYS A C 1
ATOM 548 O O . CYS A 1 67 ? -3.997 1.930 10.310 1.00 93.00 67 CYS A O 1
ATOM 550 N N . GLY A 1 68 ? -6.029 1.485 11.149 1.00 92.56 68 GLY A N 1
ATOM 551 C CA . GLY A 1 68 ? -6.632 1.174 9.852 1.00 92.56 68 GLY A CA 1
ATOM 552 C C . GLY A 1 68 ? -6.574 2.336 8.850 1.00 92.56 68 GLY A C 1
ATOM 553 O O . GLY A 1 68 ? -6.335 2.136 7.660 1.00 92.56 68 GLY A O 1
ATOM 554 N N . LYS A 1 69 ? -6.714 3.583 9.321 1.00 94.50 69 LYS A N 1
ATOM 555 C CA . LYS A 1 69 ? -6.515 4.776 8.477 1.00 94.50 69 LYS A CA 1
ATOM 556 C C . LYS A 1 69 ? -5.055 4.954 8.057 1.00 94.50 69 LYS A C 1
ATOM 558 O O . LYS A 1 69 ? -4.804 5.211 6.882 1.00 94.50 69 LYS A O 1
ATOM 563 N N . LYS A 1 70 ? -4.105 4.771 8.983 1.00 94.25 70 LYS A N 1
ATOM 564 C CA . LYS A 1 70 ? -2.665 4.807 8.672 1.00 94.25 70 LYS A CA 1
ATOM 565 C C . LYS A 1 70 ? -2.288 3.737 7.638 1.00 94.25 70 LYS A C 1
ATOM 567 O O . LYS A 1 70 ? -1.490 4.016 6.748 1.00 94.25 70 LYS A O 1
ATOM 572 N N . GLU A 1 71 ? -2.867 2.537 7.730 1.00 93.31 71 GLU A N 1
ATOM 573 C CA . GLU A 1 71 ? -2.656 1.454 6.759 1.00 93.31 71 GLU A CA 1
ATOM 574 C C . GLU A 1 71 ? -3.104 1.884 5.357 1.00 93.31 71 GLU A C 1
ATOM 576 O O . GLU A 1 71 ? -2.321 1.824 4.407 1.00 93.31 71 GLU A O 1
ATOM 581 N N . ALA A 1 72 ? -4.335 2.393 5.237 1.00 93.25 72 ALA A N 1
ATOM 582 C CA . ALA A 1 72 ? -4.863 2.886 3.968 1.00 93.25 72 ALA A CA 1
ATOM 583 C C . ALA A 1 72 ? -3.984 3.998 3.363 1.00 93.25 72 ALA A C 1
ATOM 585 O O . ALA A 1 72 ? -3.707 3.992 2.163 1.00 93.25 72 ALA A O 1
ATOM 586 N N . GLU A 1 73 ? -3.503 4.934 4.186 1.00 94.19 73 GLU A N 1
ATOM 587 C CA . GLU A 1 73 ? -2.606 6.012 3.755 1.00 94.19 73 GLU A CA 1
ATOM 588 C C . GLU A 1 73 ? -1.237 5.496 3.292 1.00 94.19 73 GLU A C 1
ATOM 590 O O . GLU A 1 73 ? -0.715 5.968 2.278 1.00 94.19 73 GLU A O 1
ATOM 595 N N . ALA A 1 74 ? -0.661 4.511 3.986 1.00 91.62 74 ALA A N 1
ATOM 596 C CA . ALA A 1 74 ? 0.618 3.912 3.610 1.00 91.62 74 ALA A CA 1
ATOM 597 C C . ALA A 1 74 ? 0.539 3.218 2.241 1.00 91.62 74 ALA A C 1
ATOM 599 O O . ALA A 1 74 ? 1.425 3.398 1.402 1.00 91.62 74 ALA A O 1
ATOM 600 N N . ILE A 1 75 ? -0.545 2.478 1.993 1.00 90.56 75 ILE A N 1
ATOM 601 C CA . ILE A 1 75 ? -0.777 1.789 0.718 1.00 90.56 75 ILE A CA 1
ATOM 602 C C . ILE A 1 75 ? -1.048 2.803 -0.391 1.00 90.56 75 ILE A C 1
ATOM 604 O O . ILE A 1 75 ? -0.432 2.731 -1.451 1.00 90.56 75 ILE A O 1
ATOM 608 N N . LYS A 1 76 ? -1.875 3.821 -0.130 1.00 92.25 76 LYS A N 1
ATOM 609 C CA . LYS A 1 76 ? -2.107 4.910 -1.085 1.00 92.25 76 LYS A CA 1
ATOM 610 C C . LYS A 1 76 ? -0.802 5.615 -1.476 1.00 92.25 76 LYS A C 1
ATOM 612 O O . LYS A 1 76 ? -0.561 5.841 -2.660 1.00 92.25 76 LYS A O 1
ATOM 617 N N . SER A 1 77 ? 0.060 5.914 -0.503 1.00 90.88 77 SER A N 1
ATOM 618 C CA . SER A 1 77 ? 1.364 6.539 -0.752 1.00 90.88 77 SER A CA 1
ATOM 619 C C . SER A 1 77 ? 2.281 5.649 -1.597 1.00 90.88 77 SER A C 1
ATOM 621 O O . SER A 1 77 ? 2.992 6.156 -2.466 1.00 90.88 77 SER A O 1
ATOM 623 N N . LEU A 1 78 ? 2.252 4.327 -1.390 1.00 91.12 78 LEU A N 1
ATOM 624 C CA . LEU A 1 78 ? 2.968 3.381 -2.247 1.00 91.12 78 LEU A CA 1
ATOM 625 C C . LEU A 1 78 ? 2.463 3.454 -3.691 1.00 91.12 78 LEU A C 1
ATOM 627 O O . LEU A 1 78 ? 3.266 3.623 -4.608 1.00 91.12 78 LEU A O 1
ATOM 631 N N . SER A 1 79 ? 1.146 3.383 -3.892 1.00 89.56 79 SER A N 1
ATOM 632 C CA . SER A 1 79 ? 0.541 3.442 -5.225 1.00 89.56 79 SER A CA 1
ATOM 633 C C . SER A 1 79 ? 0.859 4.755 -5.951 1.00 89.56 79 SER A C 1
ATOM 635 O O . SER A 1 79 ? 1.105 4.746 -7.155 1.00 89.56 79 SER A O 1
ATOM 637 N N . GLU A 1 80 ? 0.907 5.88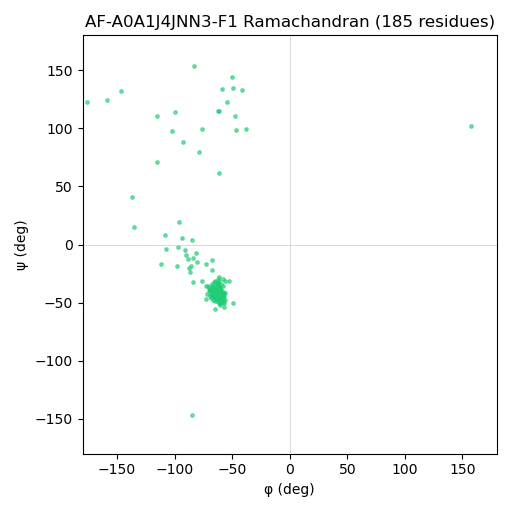2 -5.235 1.00 89.94 80 GLU A N 1
ATOM 638 C CA . GLU A 1 80 ? 1.328 7.178 -5.785 1.00 89.94 80 GLU A CA 1
ATOM 639 C C . GLU A 1 80 ? 2.800 7.158 -6.221 1.00 89.94 80 GLU A C 1
ATOM 641 O O . GLU A 1 80 ? 3.104 7.543 -7.353 1.00 89.94 80 GLU A O 1
ATOM 646 N N . LYS A 1 81 ? 3.708 6.643 -5.378 1.00 88.62 81 LYS A N 1
ATOM 647 C CA . LYS A 1 81 ? 5.145 6.518 -5.698 1.00 88.62 81 LYS A CA 1
ATOM 648 C C . LYS A 1 81 ? 5.414 5.599 -6.889 1.00 88.62 81 LYS A C 1
ATOM 650 O O . LYS A 1 81 ? 6.354 5.836 -7.638 1.00 88.62 81 LYS A O 1
ATOM 655 N N . LEU A 1 82 ? 4.608 4.554 -7.063 1.00 89.25 82 LEU A N 1
ATOM 656 C CA . LEU A 1 82 ? 4.762 3.584 -8.149 1.00 89.25 82 LEU A CA 1
ATOM 657 C C . LEU A 1 82 ? 3.972 3.949 -9.416 1.00 89.25 82 LEU A C 1
ATOM 659 O O . LEU A 1 82 ? 4.107 3.267 -10.430 1.00 89.25 82 LEU A O 1
ATOM 663 N N . SER A 1 83 ? 3.172 5.017 -9.391 1.00 87.81 83 SER A N 1
ATOM 664 C CA . SER A 1 83 ? 2.264 5.375 -10.490 1.00 87.81 83 SER A CA 1
ATOM 665 C C . SER A 1 83 ? 2.966 5.663 -11.822 1.00 87.81 83 SER A C 1
ATOM 667 O O . SER A 1 83 ? 2.379 5.437 -12.880 1.00 87.81 83 SER A O 1
ATOM 669 N N . THR A 1 84 ? 4.222 6.119 -11.791 1.00 85.81 84 THR A N 1
ATOM 670 C CA . THR A 1 84 ? 5.012 6.411 -12.998 1.00 85.81 84 THR A CA 1
ATOM 671 C C . THR A 1 84 ? 5.739 5.190 -13.548 1.00 85.81 84 THR A C 1
ATOM 673 O O . THR A 1 84 ? 6.096 5.183 -14.723 1.00 85.81 84 THR A O 1
ATOM 676 N N . LEU A 1 85 ? 5.914 4.133 -12.749 1.00 85.81 85 LEU A N 1
ATOM 677 C CA . LEU A 1 85 ? 6.716 2.968 -13.120 1.00 85.81 85 LEU A CA 1
ATOM 678 C C . LEU A 1 85 ? 6.228 2.287 -14.415 1.00 85.81 85 LEU A C 1
ATOM 680 O O . LEU A 1 85 ? 7.071 1.985 -15.260 1.00 85.81 85 LEU A O 1
ATOM 684 N N . PRO A 1 86 ? 4.914 2.087 -14.655 1.00 84.75 86 PRO A N 1
ATOM 685 C CA . PRO A 1 86 ? 4.445 1.574 -15.941 1.00 84.75 86 PRO A CA 1
ATOM 686 C C . PRO A 1 86 ? 4.857 2.456 -17.128 1.00 84.75 86 PRO A C 1
ATOM 688 O O . PRO A 1 86 ? 5.278 1.936 -18.159 1.00 84.75 86 PRO A O 1
ATOM 691 N N . ALA A 1 87 ? 4.783 3.783 -16.985 1.00 83.56 87 ALA A N 1
ATOM 692 C CA . ALA A 1 87 ? 5.172 4.723 -18.035 1.00 83.56 87 ALA A CA 1
ATOM 693 C C . ALA A 1 87 ? 6.694 4.724 -18.266 1.00 83.56 87 ALA A C 1
ATOM 695 O O . ALA A 1 87 ? 7.140 4.732 -19.414 1.00 83.56 87 ALA A O 1
ATOM 696 N N . ASP A 1 88 ? 7.487 4.633 -17.196 1.00 82.31 88 ASP A N 1
ATOM 697 C CA . ASP A 1 88 ? 8.946 4.520 -17.273 1.00 82.31 88 ASP A CA 1
ATOM 698 C C . ASP A 1 88 ? 9.353 3.254 -18.045 1.00 82.31 88 ASP A C 1
ATOM 700 O O . ASP A 1 88 ? 10.178 3.299 -18.965 1.00 82.31 88 ASP A O 1
ATOM 704 N N . LEU A 1 89 ? 8.702 2.124 -17.745 1.00 82.75 89 LEU A N 1
ATOM 705 C CA . LEU A 1 89 ? 8.898 0.871 -18.472 1.00 82.75 89 LEU A CA 1
ATOM 706 C C . LEU A 1 89 ? 8.417 0.976 -19.931 1.00 82.75 89 LEU A C 1
ATOM 708 O O . LEU A 1 89 ? 9.083 0.476 -20.840 1.00 82.75 89 LEU A O 1
ATOM 712 N N . GLN A 1 90 ? 7.314 1.662 -20.223 1.00 82.56 90 GLN A N 1
ATOM 713 C CA . GLN A 1 90 ? 6.917 1.911 -21.615 1.00 82.56 90 GLN A CA 1
ATOM 714 C C . GLN A 1 90 ? 7.983 2.718 -22.374 1.00 82.56 90 GLN A C 1
ATOM 716 O O . GLN A 1 90 ? 8.318 2.361 -23.506 1.00 82.56 90 GLN A O 1
ATOM 721 N N . GLY A 1 91 ? 8.582 3.736 -21.750 1.00 81.81 91 GLY A N 1
ATOM 722 C CA . GLY A 1 91 ? 9.678 4.521 -22.331 1.00 81.81 91 GLY A CA 1
ATOM 723 C C . GLY A 1 91 ? 10.909 3.674 -22.674 1.00 81.81 91 GLY A C 1
A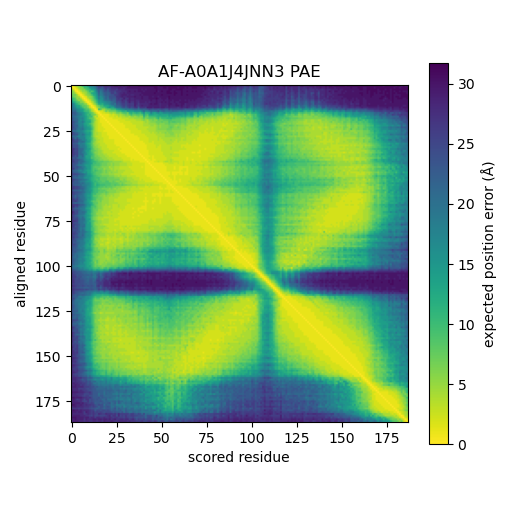TOM 724 O O . GLY A 1 91 ? 11.483 3.804 -23.757 1.00 81.81 91 GLY A O 1
ATOM 725 N N . LEU A 1 92 ? 11.263 2.724 -21.809 1.00 81.38 92 LEU A N 1
ATOM 726 C CA . LEU A 1 92 ? 12.339 1.760 -22.062 1.00 81.38 92 LEU A CA 1
ATOM 727 C C . LEU A 1 92 ? 12.071 0.862 -23.282 1.00 81.38 92 LEU A C 1
ATOM 729 O O . LEU A 1 92 ? 13.016 0.503 -23.988 1.00 81.38 92 LEU A O 1
ATOM 733 N N . SER A 1 93 ? 10.805 0.545 -23.590 1.00 78.56 93 SER A N 1
ATOM 734 C CA . SER A 1 93 ? 10.465 -0.232 -24.795 1.00 78.56 93 SER A CA 1
ATOM 735 C C . SER A 1 93 ? 10.860 0.494 -26.084 1.00 78.56 93 SER A C 1
ATOM 737 O O . SER A 1 93 ? 11.301 -0.145 -27.039 1.00 78.56 93 SER A O 1
ATOM 739 N N . ILE A 1 94 ? 10.775 1.829 -26.093 1.00 81.56 94 ILE A N 1
ATOM 740 C CA . ILE A 1 94 ? 11.165 2.668 -27.231 1.00 81.56 94 ILE A CA 1
ATOM 741 C C . ILE A 1 94 ? 12.684 2.610 -27.414 1.00 81.56 94 ILE A C 1
ATOM 743 O O . ILE A 1 94 ? 13.161 2.352 -28.519 1.00 81.56 94 ILE A O 1
ATOM 747 N N . ILE A 1 95 ? 13.445 2.749 -26.322 1.00 80.81 95 ILE A N 1
ATOM 748 C CA . ILE A 1 95 ? 14.913 2.638 -26.348 1.00 80.81 95 ILE A CA 1
ATOM 749 C C . ILE A 1 95 ? 15.331 1.251 -26.852 1.00 80.81 95 ILE A C 1
ATOM 751 O O . ILE A 1 95 ? 16.227 1.132 -27.686 1.00 80.81 95 ILE A O 1
ATOM 755 N N . GLN A 1 96 ? 14.652 0.194 -26.405 1.00 78.06 96 GLN A N 1
ATOM 756 C CA . GLN A 1 96 ? 14.924 -1.165 -26.864 1.00 78.06 96 GLN A CA 1
ATOM 757 C C . GLN A 1 96 ? 14.611 -1.358 -28.356 1.00 78.06 96 GLN A C 1
ATOM 759 O O . GLN A 1 96 ? 15.382 -2.008 -29.067 1.00 78.06 96 GLN A O 1
ATOM 764 N N . GLN A 1 97 ? 13.521 -0.775 -28.863 1.00 80.19 97 GLN A N 1
ATOM 765 C CA . GLN A 1 97 ? 13.222 -0.775 -30.298 1.00 80.19 97 GLN A CA 1
ATOM 766 C C . GLN A 1 97 ? 14.300 -0.037 -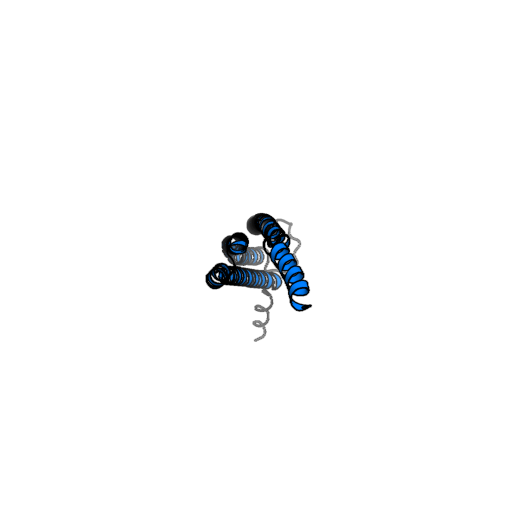31.103 1.00 80.19 97 GLN A C 1
ATOM 768 O O . GLN A 1 97 ? 14.705 -0.527 -32.159 1.00 80.19 97 GLN A O 1
ATOM 773 N N . ASP A 1 98 ? 14.821 1.082 -30.597 1.00 80.81 98 ASP A N 1
ATOM 774 C CA . ASP A 1 98 ? 15.925 1.808 -31.228 1.00 80.81 98 ASP A CA 1
ATOM 775 C C . ASP A 1 98 ? 17.232 1.006 -31.234 1.00 80.81 98 ASP A C 1
ATOM 777 O O . ASP A 1 98 ? 17.906 0.959 -32.266 1.00 80.81 98 ASP A O 1
ATOM 781 N N . ILE A 1 99 ? 17.551 0.301 -30.142 1.00 77.12 99 ILE A N 1
ATOM 782 C CA . ILE A 1 99 ? 18.681 -0.639 -30.081 1.00 77.12 99 ILE A CA 1
ATOM 783 C C . ILE A 1 99 ? 18.525 -1.729 -31.144 1.00 77.12 99 ILE A C 1
ATOM 785 O O . ILE A 1 99 ? 19.489 -2.040 -31.837 1.00 77.12 99 ILE A O 1
ATOM 789 N N . HIS A 1 100 ? 17.331 -2.303 -31.316 1.00 74.31 100 HIS A N 1
ATOM 790 C CA . HIS A 1 100 ? 17.092 -3.316 -32.349 1.00 74.31 100 HIS A CA 1
ATOM 791 C C . HIS A 1 100 ? 17.186 -2.745 -33.768 1.00 74.31 100 HIS A C 1
ATOM 793 O O . HIS A 1 100 ? 17.768 -3.380 -34.649 1.00 74.31 100 HIS A O 1
ATOM 799 N N . ARG A 1 101 ? 16.657 -1.538 -33.995 1.00 77.94 101 ARG A N 1
ATOM 800 C CA . ARG A 1 101 ? 16.702 -0.866 -35.300 1.00 77.94 101 ARG A CA 1
ATOM 801 C C . ARG A 1 101 ? 18.134 -0.529 -35.716 1.00 77.94 101 ARG A C 1
ATOM 803 O O . ARG A 1 101 ? 18.480 -0.732 -36.877 1.00 77.94 101 ARG A O 1
ATOM 810 N N . LYS A 1 102 ? 18.952 -0.032 -34.784 1.00 73.31 102 LYS A N 1
ATOM 811 C CA . LYS A 1 102 ? 20.351 0.355 -35.032 1.00 73.31 102 LYS A CA 1
ATOM 812 C C . LYS A 1 102 ? 21.325 -0.824 -34.955 1.00 73.31 102 LYS A C 1
ATOM 814 O O . LYS A 1 102 ? 22.304 -0.855 -35.685 1.00 73.31 102 LYS A O 1
ATOM 819 N N . GLY A 1 103 ? 21.034 -1.812 -34.109 1.00 66.88 103 GLY A N 1
ATOM 820 C CA . GLY A 1 103 ? 21.880 -2.978 -33.850 1.00 66.88 103 GLY A CA 1
ATOM 821 C C . GLY A 1 103 ? 21.726 -4.144 -34.830 1.00 66.88 103 GLY A C 1
ATOM 822 O O . GLY A 1 103 ? 22.556 -5.048 -34.798 1.00 66.88 103 GLY A O 1
ATOM 823 N N . GLY A 1 104 ? 20.709 -4.155 -35.705 1.00 58.34 104 GLY A N 1
ATOM 824 C CA . GLY A 1 104 ? 20.691 -5.092 -36.831 1.00 58.34 104 GLY A CA 1
ATOM 825 C C . GLY A 1 104 ? 19.326 -5.412 -37.442 1.00 58.34 104 GLY A C 1
ATOM 826 O O . GLY A 1 104 ? 18.644 -6.341 -37.018 1.00 58.34 104 GLY A O 1
ATOM 827 N N . MET A 1 105 ? 19.034 -4.792 -38.587 1.00 49.28 105 MET A N 1
ATOM 828 C CA . MET A 1 105 ? 18.529 -5.537 -39.744 1.00 49.28 105 MET A CA 1
ATOM 829 C C . MET A 1 105 ? 19.724 -5.926 -40.628 1.00 49.28 105 MET A C 1
ATOM 831 O O . MET A 1 105 ? 20.059 -5.188 -41.546 1.00 49.28 105 MET A O 1
ATOM 835 N N . GLN A 1 106 ? 20.358 -7.074 -40.371 1.00 43.56 106 GLN A N 1
ATOM 836 C CA . GLN A 1 106 ? 20.691 -8.061 -41.413 1.00 43.56 106 GLN A CA 1
ATOM 837 C C . GLN A 1 106 ? 21.338 -9.322 -40.810 1.00 43.56 106 GLN A C 1
ATOM 839 O O . GLN A 1 106 ? 22.412 -9.239 -40.220 1.00 43.56 106 GLN A O 1
ATOM 844 N N . PRO A 1 107 ? 20.763 -10.518 -41.033 1.00 44.09 107 PRO A N 1
ATOM 845 C CA . PRO A 1 107 ? 21.541 -11.742 -41.106 1.00 44.09 107 PRO A CA 1
ATOM 846 C C . PRO A 1 107 ? 22.186 -11.792 -42.498 1.00 44.09 107 PRO A C 1
ATOM 848 O O . PRO A 1 107 ? 21.673 -12.439 -43.409 1.00 44.09 107 PRO A O 1
ATOM 851 N N . SER A 1 108 ? 23.281 -11.062 -42.697 1.00 42.22 108 SER A N 1
ATOM 852 C CA . SER A 1 108 ? 24.145 -11.264 -43.861 1.00 42.22 108 SER A CA 1
ATOM 853 C C . SER A 1 108 ? 25.498 -11.755 -43.383 1.00 42.22 108 SER A C 1
ATOM 855 O O . SER A 1 108 ? 26.259 -11.029 -42.750 1.00 42.22 108 SER A O 1
ATOM 857 N N . VAL A 1 109 ? 25.751 -13.018 -43.705 1.00 51.94 109 VAL A N 1
ATOM 858 C CA . VAL A 1 109 ? 27.055 -13.668 -43.782 1.00 51.94 109 VAL A CA 1
ATOM 859 C C . VAL A 1 109 ? 28.087 -12.699 -44.356 1.00 51.94 109 VAL A C 1
ATOM 861 O O . VAL A 1 109 ? 28.114 -12.555 -45.566 1.00 51.94 109 VAL A O 1
ATOM 864 N N . VAL A 1 110 ? 28.910 -12.054 -43.527 1.00 44.75 110 VAL A N 1
ATOM 865 C CA . VAL A 1 110 ? 30.306 -11.698 -43.833 1.00 44.75 110 VAL A CA 1
ATOM 866 C C . VAL A 1 110 ? 31.015 -11.470 -42.499 1.00 44.75 110 VAL A C 1
ATOM 868 O O . VAL A 1 110 ? 30.590 -10.655 -41.684 1.00 44.75 110 VAL A O 1
ATOM 871 N N . GLU A 1 111 ? 32.104 -12.200 -42.285 1.00 53.72 111 GLU A N 1
ATOM 872 C CA . GLU A 1 111 ? 33.100 -11.940 -41.249 1.00 53.72 111 GLU A CA 1
ATOM 873 C C . GLU A 1 111 ? 33.486 -10.454 -41.256 1.00 53.72 111 GLU A C 1
ATOM 875 O O . GLU A 1 111 ? 34.097 -9.950 -42.197 1.00 53.72 111 GLU A O 1
ATOM 880 N N . SER A 1 112 ? 33.108 -9.705 -40.227 1.00 46.47 112 SER A N 1
ATOM 881 C CA . SER A 1 112 ? 33.537 -8.319 -40.060 1.00 46.47 112 SER A CA 1
ATOM 882 C C . SER A 1 112 ? 33.687 -8.026 -38.579 1.00 46.47 112 SER A C 1
ATOM 884 O O . SER A 1 112 ? 32.867 -8.423 -37.759 1.00 46.47 112 SER A O 1
ATOM 886 N N . LYS A 1 113 ? 34.824 -7.414 -38.255 1.00 48.38 113 LYS A N 1
ATOM 887 C CA . LYS A 1 113 ? 35.354 -7.168 -36.913 1.00 48.38 113 LYS A CA 1
ATOM 888 C C . LYS A 1 113 ? 34.261 -6.735 -35.927 1.00 48.38 113 LYS A C 1
ATOM 890 O O . LYS A 1 113 ? 33.492 -5.828 -36.221 1.00 48.38 113 LYS A O 1
ATOM 895 N N . ASN A 1 114 ? 34.269 -7.366 -34.751 1.00 54.62 114 ASN A N 1
ATOM 896 C CA . ASN A 1 114 ? 33.429 -7.098 -33.577 1.00 54.62 114 ASN A CA 1
ATOM 897 C C . ASN A 1 114 ? 33.628 -5.677 -33.007 1.00 54.62 114 ASN A C 1
ATOM 899 O O . ASN A 1 114 ? 34.067 -5.511 -31.872 1.00 54.62 114 ASN A O 1
ATOM 903 N N . THR A 1 115 ? 33.336 -4.634 -33.772 1.00 58.78 115 THR A N 1
ATOM 904 C CA . THR A 1 115 ? 33.177 -3.279 -33.242 1.00 58.78 115 THR A CA 1
ATOM 905 C C . THR A 1 115 ? 31.690 -3.003 -33.170 1.00 58.78 115 THR A C 1
ATOM 907 O O . THR A 1 115 ? 31.064 -2.697 -34.182 1.00 58.78 115 THR A O 1
ATOM 910 N N . VAL A 1 116 ? 31.120 -3.189 -31.977 1.00 66.25 116 VAL A N 1
ATOM 911 C CA . VAL A 1 116 ? 29.757 -2.741 -31.682 1.00 66.25 116 VAL A CA 1
ATOM 912 C C . VAL A 1 116 ? 29.712 -1.232 -31.908 1.00 66.25 116 VAL A C 1
ATOM 914 O O . VAL A 1 116 ? 30.626 -0.521 -31.488 1.00 66.25 116 VAL A O 1
ATOM 917 N N . ASP A 1 117 ? 28.679 -0.762 -32.604 1.00 78.38 117 ASP A N 1
ATOM 918 C CA . ASP A 1 117 ? 28.452 0.662 -32.835 1.00 78.38 117 ASP A CA 1
ATOM 919 C C . ASP A 1 117 ? 28.430 1.409 -31.480 1.00 78.38 117 ASP A C 1
ATOM 921 O O . ASP A 1 117 ? 27.625 1.047 -30.611 1.00 78.38 117 ASP A O 1
ATOM 925 N N . PRO A 1 118 ? 29.298 2.421 -31.265 1.00 83.81 118 PRO A N 1
ATOM 926 C CA . PRO A 1 118 ? 29.328 3.206 -30.031 1.00 83.81 118 PRO A CA 1
ATOM 927 C C . PRO A 1 118 ? 27.964 3.790 -29.647 1.00 83.81 118 PRO A C 1
ATOM 929 O O . PRO A 1 118 ? 27.658 3.903 -28.462 1.00 83.81 118 PRO A O 1
ATOM 932 N N . GLU A 1 119 ? 27.122 4.113 -30.632 1.00 81.62 119 GLU A N 1
ATOM 933 C CA . GLU A 1 119 ? 25.778 4.639 -30.403 1.00 81.62 119 GLU A CA 1
ATOM 934 C C . GLU A 1 119 ? 24.829 3.558 -29.853 1.00 81.62 119 GLU A C 1
ATOM 936 O O . GLU A 1 119 ? 23.993 3.827 -28.988 1.00 81.62 119 GLU A O 1
ATOM 941 N N . VAL A 1 120 ? 24.981 2.308 -30.303 1.00 78.50 120 VAL A N 1
ATOM 942 C CA . VAL A 1 120 ? 24.219 1.162 -29.780 1.00 78.50 120 VAL A CA 1
ATOM 943 C C . VAL A 1 120 ? 24.649 0.834 -28.351 1.00 78.50 120 VAL A C 1
ATOM 945 O O . VAL A 1 120 ? 23.793 0.541 -27.515 1.00 78.50 120 VAL A O 1
ATOM 948 N N . GLU A 1 121 ? 25.945 0.913 -28.043 1.00 82.81 121 GLU A N 1
ATOM 949 C CA . GLU A 1 121 ? 26.438 0.756 -26.668 1.00 82.81 121 GLU A CA 1
ATOM 950 C C . GLU A 1 121 ? 25.939 1.870 -25.742 1.00 82.81 121 GLU A C 1
ATOM 952 O O . GLU A 1 121 ? 25.512 1.596 -24.619 1.00 82.81 121 GLU A O 1
ATOM 957 N N . GLU A 1 122 ? 25.891 3.117 -26.211 1.00 86.06 122 GLU A N 1
ATOM 958 C CA . GLU A 1 122 ? 25.327 4.211 -25.421 1.00 86.06 122 GLU A CA 1
ATOM 959 C C . GLU A 1 122 ? 23.829 4.007 -25.143 1.00 86.06 122 GLU A C 1
ATOM 961 O O . GLU A 1 122 ? 23.379 4.188 -24.008 1.00 86.06 122 GLU A O 1
ATOM 966 N N . LEU A 1 123 ? 23.052 3.571 -26.140 1.00 81.00 123 LEU A N 1
ATOM 967 C CA . LEU A 1 123 ? 21.634 3.250 -25.954 1.00 81.00 123 LEU A CA 1
ATOM 968 C C . LEU A 1 123 ? 21.428 2.091 -24.971 1.00 81.00 123 LEU A C 1
ATOM 970 O O . LEU A 1 123 ? 20.542 2.169 -24.120 1.00 81.00 123 LEU A O 1
ATOM 974 N N . ARG A 1 124 ? 22.256 1.040 -25.044 1.00 79.75 124 ARG A N 1
ATOM 975 C CA . ARG A 1 124 ? 22.234 -0.076 -24.081 1.00 79.75 124 ARG A CA 1
ATOM 976 C C . ARG A 1 124 ? 22.525 0.401 -22.669 1.00 79.75 124 ARG A C 1
ATOM 978 O O . ARG A 1 124 ? 21.805 0.027 -21.747 1.00 79.75 124 ARG A O 1
ATOM 985 N N . LYS A 1 125 ? 23.541 1.249 -22.503 1.00 87.12 125 LYS A N 1
ATOM 986 C CA . LYS A 1 125 ? 23.882 1.827 -21.204 1.00 87.12 125 LYS A CA 1
ATOM 987 C C . LYS A 1 125 ? 22.718 2.640 -20.640 1.00 87.12 125 LYS A C 1
ATOM 989 O O . LYS A 1 125 ? 22.304 2.388 -19.516 1.00 87.12 125 LYS A O 1
ATOM 994 N N . ARG A 1 126 ? 22.130 3.538 -21.440 1.00 84.62 126 ARG A N 1
ATOM 995 C CA . ARG A 1 126 ? 20.953 4.327 -21.036 1.00 84.62 126 ARG A CA 1
ATOM 996 C C . ARG A 1 126 ? 19.771 3.437 -20.652 1.00 84.62 126 ARG A C 1
ATOM 998 O O . ARG A 1 126 ? 19.136 3.691 -19.637 1.00 84.62 126 ARG A O 1
ATOM 1005 N N . PHE A 1 127 ? 19.502 2.384 -21.425 1.00 83.38 127 PHE A N 1
ATOM 1006 C CA . PHE A 1 127 ? 18.451 1.416 -21.107 1.00 83.38 127 PHE A CA 1
ATOM 1007 C C . PHE A 1 127 ? 18.688 0.749 -19.746 1.00 83.38 127 PHE A C 1
ATOM 1009 O O . PHE A 1 127 ? 17.781 0.719 -18.917 1.00 83.38 127 PHE A O 1
ATOM 1016 N N . ILE A 1 128 ? 19.900 0.237 -19.506 1.00 83.81 128 ILE A N 1
ATOM 1017 C CA . ILE A 1 128 ? 20.254 -0.438 -18.250 1.00 83.81 128 ILE A CA 1
ATOM 1018 C C . ILE A 1 128 ? 20.163 0.538 -17.076 1.00 83.81 128 ILE A C 1
ATOM 1020 O O . ILE A 1 128 ? 19.524 0.212 -16.079 1.00 83.81 128 ILE A O 1
ATOM 1024 N N . ASP A 1 129 ? 20.746 1.730 -17.199 1.00 84.69 129 ASP A N 1
ATOM 1025 C CA . ASP A 1 129 ? 20.755 2.735 -16.133 1.00 84.69 129 ASP A CA 1
ATOM 1026 C C . ASP A 1 129 ? 19.323 3.160 -15.761 1.00 84.69 129 ASP A C 1
ATOM 1028 O O . ASP A 1 129 ? 18.969 3.200 -14.581 1.00 84.69 129 ASP A O 1
ATOM 1032 N N . SER A 1 130 ? 18.467 3.406 -16.759 1.00 84.06 130 SER A N 1
ATOM 1033 C CA . SER A 1 130 ? 17.057 3.740 -16.542 1.00 84.06 130 SER A CA 1
ATOM 1034 C C . SER A 1 130 ? 16.274 2.577 -15.924 1.00 84.06 130 SER A C 1
ATOM 1036 O O . SER A 1 130 ? 15.556 2.791 -14.950 1.00 84.06 130 SER A O 1
ATOM 1038 N N . LEU A 1 131 ? 16.451 1.343 -16.415 1.00 84.00 131 LEU A N 1
ATOM 1039 C CA . LEU A 1 131 ? 15.788 0.161 -15.854 1.00 84.00 131 LEU A CA 1
ATOM 1040 C C . LEU A 1 131 ? 16.186 -0.069 -14.393 1.00 84.00 131 LEU A C 1
ATOM 1042 O O . LEU A 1 131 ? 15.324 -0.279 -13.539 1.00 84.00 131 LEU A O 1
ATOM 1046 N N . VAL A 1 132 ? 17.484 -0.009 -14.093 1.00 86.12 132 VAL A N 1
ATOM 1047 C CA . VAL A 1 132 ? 18.010 -0.185 -12.735 1.00 86.12 132 VAL A CA 1
ATOM 1048 C C . VAL A 1 132 ? 17.480 0.907 -11.810 1.00 86.12 132 VAL A C 1
ATOM 1050 O O . VAL A 1 132 ? 17.052 0.595 -10.701 1.00 86.12 132 VAL A O 1
ATOM 1053 N N . SER A 1 133 ? 17.463 2.164 -12.259 1.00 87.12 133 SER A N 1
ATOM 1054 C CA . SER A 1 133 ? 16.944 3.288 -11.475 1.00 87.12 133 SER A CA 1
ATOM 1055 C C . SER A 1 133 ? 15.463 3.107 -11.127 1.00 87.12 133 SER A C 1
ATOM 1057 O O . SER A 1 133 ? 15.097 3.172 -9.952 1.00 87.12 133 SER A O 1
ATOM 1059 N N . SER A 1 134 ? 14.620 2.794 -12.117 1.00 84.88 134 SER A N 1
ATOM 1060 C CA . SER A 1 134 ? 13.182 2.582 -11.911 1.00 84.88 134 SER A CA 1
ATOM 1061 C C . SER A 1 134 ? 12.896 1.392 -10.989 1.00 84.88 134 SER A C 1
ATOM 1063 O O . SER A 1 134 ? 12.089 1.504 -10.067 1.00 84.88 134 SER A O 1
ATOM 1065 N N . LEU A 1 135 ? 13.591 0.262 -11.175 1.00 86.56 135 LEU A N 1
ATOM 1066 C CA . LEU A 1 135 ? 13.421 -0.913 -10.313 1.00 86.56 135 LEU A CA 1
ATOM 1067 C C . LEU A 1 135 ? 13.915 -0.668 -8.885 1.00 86.56 135 LEU A C 1
ATOM 1069 O O . LEU A 1 135 ? 13.284 -1.126 -7.932 1.00 86.56 135 LEU A O 1
ATOM 1073 N N . LYS A 1 136 ? 15.019 0.066 -8.720 1.00 88.69 136 LYS A N 1
ATOM 1074 C CA . LYS A 1 136 ? 15.548 0.429 -7.404 1.00 88.69 136 LYS A CA 1
ATOM 1075 C C . LYS A 1 136 ? 14.579 1.339 -6.652 1.00 88.69 136 LYS A C 1
ATOM 1077 O O . LYS A 1 136 ? 14.242 1.027 -5.515 1.00 88.69 136 LYS A O 1
ATOM 1082 N N . ALA A 1 137 ? 14.081 2.394 -7.297 1.00 87.25 137 ALA A N 1
ATOM 1083 C CA . ALA A 1 137 ? 13.092 3.291 -6.700 1.00 87.25 137 ALA A CA 1
ATOM 1084 C C . ALA A 1 137 ? 11.818 2.533 -6.287 1.00 87.25 137 ALA A C 1
ATOM 1086 O O . ALA A 1 137 ? 11.293 2.734 -5.191 1.00 87.25 137 ALA A O 1
ATOM 1087 N N . ALA A 1 138 ? 11.362 1.597 -7.125 1.00 85.94 138 ALA A N 1
ATOM 1088 C CA . ALA A 1 138 ? 10.212 0.757 -6.815 1.00 85.94 138 ALA A CA 1
ATOM 1089 C C . ALA A 1 138 ? 10.453 -0.162 -5.606 1.00 85.94 138 ALA A C 1
ATOM 1091 O O . ALA A 1 138 ? 9.582 -0.308 -4.745 1.00 85.94 138 ALA A O 1
ATOM 1092 N N . ALA A 1 139 ? 11.636 -0.776 -5.524 1.00 88.06 139 ALA A N 1
ATOM 1093 C CA . ALA A 1 139 ? 12.015 -1.628 -4.403 1.00 88.06 139 ALA A CA 1
ATOM 1094 C C . ALA A 1 139 ? 12.129 -0.832 -3.094 1.00 88.06 139 ALA A C 1
ATOM 1096 O O . ALA A 1 139 ? 11.598 -1.265 -2.074 1.00 88.06 139 ALA A O 1
ATOM 1097 N N . GLU A 1 140 ? 12.761 0.342 -3.124 1.00 91.38 140 GLU A N 1
ATOM 1098 C CA . GLU A 1 140 ? 12.887 1.231 -1.963 1.00 91.38 140 GLU A CA 1
ATOM 1099 C C . GLU A 1 140 ? 11.515 1.679 -1.448 1.00 91.38 140 GLU A C 1
ATOM 1101 O O . GLU A 1 140 ? 11.252 1.577 -0.250 1.00 91.38 140 GLU A O 1
ATOM 1106 N N . ALA A 1 141 ? 10.606 2.075 -2.347 1.00 89.69 141 ALA A N 1
ATOM 1107 C CA . ALA A 1 141 ? 9.238 2.435 -1.979 1.00 89.69 141 ALA A CA 1
ATOM 1108 C C . ALA A 1 141 ? 8.498 1.268 -1.302 1.00 89.69 141 ALA A C 1
ATOM 1110 O O . ALA A 1 141 ? 7.840 1.462 -0.280 1.00 89.69 141 ALA A O 1
ATOM 1111 N N . ARG A 1 142 ? 8.642 0.042 -1.825 1.00 90.50 142 ARG A N 1
ATOM 1112 C CA . ARG A 1 142 ? 8.035 -1.159 -1.230 1.00 90.50 142 ARG A CA 1
ATOM 1113 C C . ARG A 1 142 ? 8.621 -1.501 0.136 1.00 90.50 142 ARG A C 1
ATOM 1115 O O . ARG A 1 142 ? 7.859 -1.840 1.033 1.00 90.50 142 ARG A O 1
ATOM 1122 N N . ILE A 1 143 ? 9.939 -1.399 0.308 1.00 92.00 143 ILE A N 1
ATOM 1123 C CA . ILE A 1 143 ? 10.604 -1.643 1.597 1.00 92.00 143 ILE A CA 1
ATOM 1124 C C . ILE A 1 143 ? 10.132 -0.624 2.637 1.00 92.00 143 ILE A C 1
ATOM 1126 O O . ILE A 1 143 ? 9.775 -1.000 3.751 1.00 92.00 143 ILE A O 1
ATOM 1130 N N . GLU A 1 144 ? 10.086 0.658 2.273 1.00 92.69 144 GLU A N 1
ATOM 1131 C CA . GLU A 1 144 ? 9.607 1.720 3.159 1.00 92.69 144 GLU A CA 1
ATOM 1132 C C . GLU A 1 144 ? 8.163 1.463 3.608 1.00 92.69 144 GLU A C 1
ATOM 1134 O O . GLU A 1 144 ? 7.858 1.547 4.800 1.00 92.69 144 GLU A O 1
ATOM 1139 N N . THR A 1 145 ? 7.276 1.114 2.673 1.00 90.38 145 THR A N 1
ATOM 1140 C CA . THR A 1 145 ? 5.878 0.812 2.995 1.00 90.38 145 THR A CA 1
ATOM 1141 C C . THR A 1 145 ? 5.746 -0.468 3.815 1.00 90.38 145 THR A C 1
ATOM 1143 O O . THR A 1 145 ? 4.975 -0.480 4.767 1.00 90.38 145 THR A O 1
ATOM 1146 N N . ALA A 1 146 ? 6.515 -1.519 3.521 1.00 91.06 146 ALA A N 1
ATOM 1147 C CA . ALA A 1 146 ? 6.493 -2.757 4.299 1.00 91.06 146 ALA A CA 1
ATOM 1148 C C . ALA A 1 146 ? 6.890 -2.521 5.764 1.00 91.06 146 ALA A C 1
ATOM 1150 O O . ALA A 1 146 ? 6.227 -3.030 6.665 1.00 91.06 146 ALA A O 1
ATOM 1151 N N . ASN A 1 147 ? 7.913 -1.697 6.008 1.00 93.19 147 ASN A N 1
ATOM 1152 C CA . ASN A 1 147 ? 8.309 -1.317 7.365 1.00 93.19 147 ASN A CA 1
ATOM 1153 C C . ASN A 1 147 ? 7.183 -0.553 8.078 1.00 93.19 147 ASN A C 1
ATOM 1155 O O . ASN A 1 147 ? 6.809 -0.915 9.188 1.00 93.19 147 ASN A O 1
ATOM 1159 N N . LYS A 1 148 ? 6.572 0.434 7.406 1.00 92.12 148 LYS A N 1
ATOM 1160 C CA . LYS A 1 148 ? 5.421 1.175 7.952 1.00 92.12 148 LYS A CA 1
ATOM 1161 C C . LYS A 1 148 ? 4.250 0.254 8.296 1.00 92.12 148 LYS A C 1
ATOM 1163 O O . LYS A 1 148 ? 3.653 0.398 9.357 1.00 92.12 148 LYS A O 1
ATOM 1168 N N . LEU A 1 149 ? 3.919 -0.686 7.412 1.00 91.81 149 LEU A N 1
ATOM 1169 C CA . LEU A 1 149 ? 2.840 -1.648 7.635 1.00 91.81 149 LEU A CA 1
ATOM 1170 C C . LEU A 1 149 ? 3.146 -2.588 8.801 1.00 91.81 149 LEU A C 1
ATOM 1172 O O . LEU A 1 149 ? 2.248 -2.890 9.580 1.00 91.81 149 LEU A O 1
ATOM 1176 N N . ASN A 1 150 ? 4.400 -3.014 8.956 1.00 93.81 150 ASN A N 1
ATOM 1177 C CA . ASN A 1 150 ? 4.814 -3.815 10.101 1.00 93.81 150 ASN A CA 1
ATOM 1178 C C . ASN A 1 150 ? 4.644 -3.047 11.422 1.00 93.81 150 ASN A C 1
ATOM 1180 O O . ASN A 1 150 ? 4.092 -3.598 12.372 1.00 93.81 150 ASN A O 1
ATOM 1184 N N . ASP A 1 151 ? 5.048 -1.777 11.472 1.00 93.62 151 ASP A N 1
ATOM 1185 C CA . ASP A 1 151 ? 4.883 -0.944 12.669 1.00 93.62 151 ASP A CA 1
ATOM 1186 C C . ASP A 1 151 ? 3.394 -0.753 13.009 1.00 93.62 151 ASP A C 1
ATOM 1188 O O . ASP A 1 151 ? 2.978 -0.935 14.154 1.00 93.62 151 ASP A O 1
ATOM 1192 N N . ILE A 1 152 ? 2.560 -0.481 11.997 1.00 92.62 152 ILE A N 1
ATOM 1193 C CA . ILE A 1 152 ? 1.101 -0.369 12.156 1.00 92.62 152 ILE A CA 1
ATOM 1194 C C . ILE A 1 152 ? 0.497 -1.687 12.655 1.00 92.62 152 ILE A C 1
ATOM 1196 O O . ILE A 1 152 ? -0.361 -1.668 13.537 1.00 92.62 152 ILE A O 1
ATOM 1200 N N . ALA A 1 153 ? 0.940 -2.830 12.128 1.00 90.62 153 ALA A N 1
ATOM 1201 C CA . ALA A 1 153 ? 0.460 -4.142 12.548 1.00 90.62 153 ALA A CA 1
ATOM 1202 C C . ALA A 1 153 ? 0.836 -4.449 14.004 1.00 90.62 153 ALA A C 1
ATOM 1204 O O . ALA A 1 153 ? 0.028 -5.016 14.740 1.00 90.62 153 ALA A O 1
ATOM 1205 N N . GLN A 1 154 ? 2.030 -4.044 14.446 1.00 93.44 154 GLN A N 1
ATOM 1206 C CA . GLN A 1 154 ? 2.445 -4.170 15.844 1.00 93.44 154 GLN A CA 1
ATOM 1207 C C . GLN A 1 154 ? 1.598 -3.284 16.768 1.00 93.44 154 GLN A C 1
ATOM 1209 O O . GLN A 1 154 ? 1.112 -3.778 17.787 1.00 93.44 154 GLN A O 1
ATOM 1214 N N . GLU A 1 155 ? 1.358 -2.018 16.396 1.00 91.9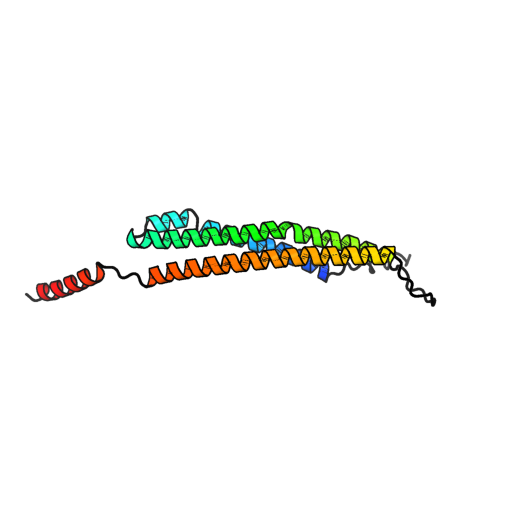4 155 GLU A N 1
ATOM 1215 C CA . GLU A 1 155 ? 0.446 -1.120 17.126 1.00 91.94 155 GLU A CA 1
ATOM 1216 C C . GLU A 1 155 ? -0.960 -1.733 17.227 1.00 91.94 155 GLU A C 1
ATOM 1218 O O . GLU A 1 155 ? -1.523 -1.853 18.315 1.00 91.94 155 GLU A O 1
ATOM 1223 N N . MET A 1 156 ? -1.512 -2.186 16.099 1.00 89.81 156 MET A N 1
ATOM 1224 C CA . MET A 1 156 ? -2.849 -2.772 16.044 1.00 89.81 156 MET A CA 1
ATOM 1225 C C . MET A 1 156 ? -2.942 -4.057 16.870 1.00 89.81 156 MET A C 1
ATOM 1227 O O . MET A 1 156 ? -3.914 -4.240 17.601 1.00 89.81 156 MET A O 1
ATOM 1231 N N . SER A 1 157 ? -1.926 -4.923 16.817 1.00 89.56 157 SER A N 1
ATOM 1232 C CA . SER A 1 157 ? -1.881 -6.133 17.638 1.00 89.56 157 SER A CA 1
ATOM 1233 C C . SER A 1 157 ? -1.844 -5.810 19.129 1.00 89.56 157 SER A C 1
ATOM 1235 O O . SER A 1 157 ? -2.503 -6.505 19.899 1.00 89.56 157 SER A O 1
ATOM 1237 N N . ALA A 1 158 ? -1.114 -4.772 19.547 1.00 89.19 158 ALA A N 1
ATOM 1238 C CA . ALA A 1 158 ? -1.098 -4.342 20.941 1.00 89.19 158 ALA A CA 1
ATOM 1239 C C . ALA A 1 158 ? -2.496 -3.889 21.394 1.00 89.19 158 ALA A C 1
ATOM 1241 O O . ALA A 1 158 ? -2.991 -4.362 22.413 1.00 89.19 158 ALA A O 1
ATOM 1242 N N . PHE A 1 159 ? -3.183 -3.070 20.591 1.00 88.19 159 PHE A N 1
ATOM 1243 C CA . PHE A 1 159 ? -4.536 -2.606 20.918 1.00 88.19 159 PHE A CA 1
ATOM 1244 C C . PHE A 1 159 ? -5.577 -3.731 20.950 1.00 88.19 159 PHE A C 1
ATOM 1246 O O . PHE A 1 159 ? -6.484 -3.707 21.781 1.00 88.19 159 PHE A O 1
ATOM 1253 N N . VAL A 1 160 ? -5.455 -4.725 20.067 1.00 86.19 160 VAL A N 1
ATOM 1254 C CA . VAL A 1 160 ? -6.335 -5.904 20.069 1.00 86.19 160 VAL A CA 1
ATOM 1255 C C . VAL A 1 160 ? -6.073 -6.789 21.289 1.00 86.19 160 VAL A C 1
ATOM 1257 O O . VAL A 1 160 ? -7.027 -7.278 21.889 1.00 86.19 160 VAL A O 1
ATOM 1260 N N . ASN A 1 161 ? -4.816 -6.961 21.700 1.00 85.62 161 ASN A N 1
ATOM 1261 C CA . ASN A 1 161 ? -4.488 -7.711 22.914 1.00 85.62 161 ASN A CA 1
ATOM 1262 C C . ASN A 1 161 ? -5.021 -7.004 24.169 1.00 85.62 161 ASN A C 1
ATOM 1264 O O . ASN A 1 161 ? -5.658 -7.642 25.004 1.00 85.62 161 ASN A O 1
ATOM 1268 N N . ASP A 1 162 ? -4.877 -5.678 24.251 1.00 80.88 162 ASP A N 1
ATOM 1269 C CA . ASP A 1 162 ? -5.468 -4.874 25.330 1.00 80.88 162 ASP A CA 1
ATOM 1270 C C . ASP A 1 162 ? -7.000 -5.007 25.378 1.00 80.88 162 ASP A C 1
ATOM 1272 O O . ASP A 1 162 ? -7.608 -4.958 26.450 1.00 80.88 162 ASP A O 1
ATOM 1276 N N . PHE A 1 163 ? -7.640 -5.168 24.216 1.00 77.44 163 PHE A N 1
ATOM 1277 C CA . PHE A 1 163 ? -9.077 -5.408 24.115 1.00 77.44 163 PHE A CA 1
ATOM 1278 C C . PHE A 1 163 ? -9.462 -6.822 24.572 1.00 77.44 163 PHE A C 1
ATOM 1280 O O . PHE A 1 163 ? -10.444 -6.980 25.295 1.00 77.44 163 PHE A O 1
ATOM 1287 N N . HIS A 1 164 ? -8.691 -7.841 24.185 1.00 75.81 164 HIS A N 1
ATOM 1288 C CA . HIS A 1 164 ? -8.902 -9.231 24.600 1.00 75.81 164 HIS A CA 1
ATOM 1289 C C . HIS A 1 164 ? -8.789 -9.399 26.122 1.00 75.81 164 HIS A C 1
ATOM 1291 O O . HIS A 1 164 ? -9.591 -10.101 26.737 1.00 75.81 164 HIS A O 1
ATOM 1297 N N . ASP A 1 165 ? -7.817 -8.727 26.736 1.00 79.06 165 ASP A N 1
ATOM 1298 C CA . ASP A 1 165 ? -7.543 -8.840 28.169 1.00 79.06 165 ASP A CA 1
ATOM 1299 C C . ASP A 1 165 ? -8.420 -7.919 29.031 1.00 79.06 165 ASP A C 1
ATOM 1301 O O . ASP A 1 165 ? -8.273 -7.876 30.261 1.00 79.06 165 ASP A O 1
ATOM 1305 N N . PHE A 1 166 ? -9.365 -7.200 28.415 1.00 77.12 166 PHE A N 1
ATOM 1306 C CA . PHE A 1 166 ? -10.308 -6.360 29.135 1.00 77.12 166 PHE A CA 1
ATOM 1307 C C . PHE A 1 166 ? -11.176 -7.204 30.079 1.00 77.12 166 PHE A C 1
ATOM 1309 O O . PHE A 1 166 ? -11.999 -8.022 29.666 1.00 77.12 166 PHE A O 1
ATOM 1316 N N . LYS A 1 167 ? -11.020 -6.970 31.385 1.00 76.06 167 LYS A N 1
ATOM 1317 C CA . LYS A 1 167 ? -11.863 -7.563 32.426 1.00 76.06 167 LYS A CA 1
ATOM 1318 C C . LYS A 1 167 ? -12.910 -6.552 32.852 1.00 76.06 167 LYS A C 1
ATOM 1320 O O . LYS A 1 167 ? -12.566 -5.546 33.469 1.00 76.06 167 LYS A O 1
ATOM 1325 N N . ASP A 1 168 ? -14.177 -6.850 32.573 1.00 75.38 168 ASP A N 1
ATOM 1326 C CA . ASP A 1 168 ? -15.287 -6.024 33.039 1.00 75.38 168 ASP A CA 1
ATOM 1327 C C . ASP A 1 168 ? -15.305 -5.998 34.585 1.00 75.38 168 ASP A C 1
ATOM 1329 O O . ASP A 1 168 ? -15.531 -7.035 35.221 1.00 75.38 168 ASP A O 1
ATOM 1333 N N . PRO A 1 169 ? -15.075 -4.834 35.223 1.00 76.56 169 PRO A N 1
ATOM 1334 C CA . PRO A 1 169 ? -15.065 -4.717 36.678 1.00 76.56 169 PRO A CA 1
ATOM 1335 C C . PRO A 1 169 ? -16.448 -4.938 37.315 1.00 76.56 169 PRO A C 1
ATOM 1337 O O . PRO A 1 169 ? -16.544 -5.104 38.535 1.00 76.56 169 PRO A O 1
ATOM 1340 N N . LEU A 1 170 ? -17.526 -4.934 36.524 1.00 79.06 170 LEU A N 1
ATOM 1341 C CA . LEU A 1 170 ? -18.886 -5.229 36.968 1.00 79.06 170 LEU A CA 1
ATOM 1342 C C . LEU A 1 170 ? -19.199 -6.725 36.940 1.00 79.06 170 LEU A C 1
ATOM 1344 O O . LEU A 1 170 ? -20.049 -7.160 37.717 1.00 79.06 170 LEU A O 1
ATOM 1348 N N . LEU A 1 171 ? -18.499 -7.521 36.126 1.00 80.88 171 LEU A N 1
ATOM 1349 C CA . LEU A 1 171 ? -18.741 -8.962 36.020 1.00 80.88 171 LEU A CA 1
ATOM 1350 C C . LEU A 1 171 ? -18.632 -9.677 37.379 1.00 80.88 171 LEU A C 1
ATOM 1352 O O . LEU A 1 171 ? -19.565 -10.393 37.738 1.00 80.88 171 LEU A O 1
ATOM 1356 N N . PRO A 1 172 ? -17.581 -9.448 38.199 1.00 84.19 172 PRO A N 1
ATOM 1357 C CA . PRO A 1 172 ? -17.492 -10.054 39.527 1.00 84.19 172 PRO A CA 1
ATOM 1358 C C . PRO A 1 172 ? -18.652 -9.649 40.441 1.00 84.19 172 PRO A C 1
ATOM 1360 O O . PRO A 1 172 ? -19.159 -10.473 41.195 1.00 84.19 172 PRO A O 1
ATOM 1363 N N . LYS A 1 173 ? -19.109 -8.391 40.352 1.00 83.81 173 LYS A N 1
ATOM 1364 C CA . LYS A 1 173 ? -20.246 -7.893 41.143 1.00 83.81 173 LYS A CA 1
ATOM 1365 C C . LYS A 1 173 ? -21.562 -8.534 40.706 1.00 83.81 173 LYS A C 1
ATOM 1367 O O . LYS A 1 173 ? -22.399 -8.832 41.552 1.00 83.81 173 LYS A O 1
ATOM 1372 N N . LEU A 1 174 ? -21.744 -8.754 39.405 1.00 84.81 174 LEU A N 1
ATOM 1373 C CA . LEU A 1 174 ? -22.915 -9.431 38.849 1.00 84.81 174 LEU A CA 1
ATOM 1374 C C . LEU A 1 174 ? -22.949 -10.909 39.235 1.00 84.81 174 LEU A C 1
ATOM 1376 O O . LEU A 1 174 ? -23.998 -11.380 39.662 1.00 84.81 174 LEU A O 1
ATOM 1380 N N . VAL A 1 175 ? -21.812 -11.608 39.162 1.00 86.06 175 VAL A N 1
ATOM 1381 C CA . VAL A 1 175 ? -21.683 -12.991 39.653 1.00 86.06 175 VAL A CA 1
ATOM 1382 C C . VAL A 1 175 ? -22.044 -13.053 41.137 1.00 86.06 175 VAL A C 1
ATOM 1384 O O . VAL A 1 175 ? -22.919 -13.817 41.528 1.00 86.06 175 VAL A O 1
ATOM 1387 N N . GLN A 1 176 ? -21.474 -12.159 41.948 1.00 87.62 176 GLN A N 1
ATOM 1388 C CA . GLN A 1 176 ? -21.751 -12.112 43.381 1.00 87.62 176 GLN A CA 1
ATOM 1389 C C . GLN A 1 176 ? -23.228 -11.806 43.694 1.00 87.62 176 GLN A C 1
ATOM 1391 O O . GLN A 1 176 ? -23.782 -12.358 44.644 1.00 87.62 176 GLN A O 1
ATOM 1396 N N . ARG A 1 177 ? -23.895 -10.949 42.905 1.00 87.50 177 ARG A N 1
ATOM 1397 C CA . ARG A 1 177 ? -25.333 -10.678 43.070 1.00 87.50 177 ARG A CA 1
ATOM 1398 C C . ARG A 1 177 ? -26.202 -11.846 42.602 1.00 87.50 177 ARG A C 1
ATOM 1400 O O . ARG A 1 177 ? -27.230 -12.100 43.222 1.00 87.50 177 ARG A O 1
ATOM 1407 N N . ALA A 1 178 ? -25.809 -12.549 41.542 1.00 86.75 178 ALA A N 1
ATOM 1408 C CA . ALA A 1 178 ? -26.502 -13.748 41.080 1.00 86.75 178 ALA A CA 1
ATOM 1409 C C . ALA A 1 178 ? -26.460 -14.855 42.144 1.00 86.75 178 ALA A C 1
ATOM 1411 O O . ALA A 1 178 ? -27.494 -15.454 42.426 1.00 86.75 178 ALA A O 1
ATOM 1412 N N . ASP A 1 179 ? -25.310 -15.046 42.796 1.00 89.25 179 ASP A N 1
ATOM 1413 C CA . ASP A 1 179 ? -25.173 -15.987 43.909 1.00 89.25 179 ASP A CA 1
ATOM 1414 C C . ASP A 1 179 ? -26.092 -15.603 45.078 1.00 89.25 179 ASP A C 1
ATOM 1416 O O . ASP A 1 179 ? -26.810 -16.448 45.599 1.00 89.25 179 ASP A O 1
ATOM 1420 N N . GLN A 1 180 ? -26.143 -14.319 45.460 1.00 87.38 180 GLN A N 1
ATOM 1421 C CA . GLN A 1 180 ? -27.050 -13.837 46.515 1.00 87.38 180 GLN A CA 1
ATOM 1422 C C . GLN A 1 180 ? -28.526 -14.092 46.189 1.00 87.38 180 GLN A C 1
ATOM 1424 O O . GLN A 1 180 ? -29.276 -14.543 47.050 1.00 87.38 180 GLN A O 1
ATOM 1429 N N . LEU A 1 181 ? -28.938 -13.842 44.943 1.00 86.81 181 LEU A N 1
ATOM 1430 C CA . LEU A 1 181 ? -30.311 -14.079 44.497 1.00 86.81 181 LEU A CA 1
ATOM 1431 C C . LEU A 1 181 ? -30.688 -15.566 44.527 1.00 86.81 181 LEU A C 1
ATOM 1433 O O . LEU A 1 181 ? -31.841 -15.880 44.795 1.00 86.81 181 LEU A O 1
ATOM 1437 N N . GLN A 1 182 ? -29.744 -16.486 44.302 1.00 78.50 182 GLN A N 1
ATOM 1438 C CA . GLN A 1 182 ? -30.020 -17.921 44.444 1.00 78.50 182 GLN A CA 1
ATOM 1439 C C . GLN A 1 182 ? -30.374 -18.310 45.882 1.00 78.50 182 GLN A C 1
ATOM 1441 O O . GLN A 1 182 ? -31.199 -19.198 46.066 1.00 78.50 182 GLN A O 1
ATOM 1446 N N . TYR A 1 183 ? -29.805 -17.642 46.890 1.00 73.44 183 TYR A N 1
ATOM 1447 C CA . TYR A 1 183 ? -30.177 -17.862 48.291 1.00 73.44 183 TYR A CA 1
ATOM 1448 C C . TYR A 1 183 ? -31.512 -17.199 48.658 1.00 73.44 183 TYR A C 1
ATOM 1450 O O . TYR A 1 183 ? -32.237 -17.736 49.486 1.00 73.44 183 TYR A O 1
ATOM 1458 N N . GLU A 1 184 ? -31.863 -16.073 48.026 1.00 71.31 184 GLU A N 1
ATOM 1459 C CA . GLU A 1 184 ? -33.131 -15.354 48.257 1.00 71.31 184 GLU A CA 1
ATOM 1460 C C . GLU A 1 184 ? -34.368 -16.079 47.663 1.00 71.31 184 GLU A C 1
ATOM 1462 O O . GLU A 1 184 ? -35.489 -15.764 48.045 1.00 71.31 184 GLU A O 1
ATOM 1467 N N . ILE A 1 185 ? -34.196 -17.042 46.743 1.00 65.31 185 ILE A N 1
ATOM 1468 C CA . ILE A 1 185 ? -35.294 -17.788 46.079 1.00 65.31 185 ILE A CA 1
ATOM 1469 C C . ILE A 1 185 ? -35.699 -19.070 46.847 1.00 65.31 185 ILE A C 1
ATOM 1471 O O . ILE A 1 185 ? -36.684 -19.716 46.494 1.00 65.31 185 ILE A O 1
ATOM 1475 N N . VAL A 1 186 ? -34.948 -19.470 47.880 1.00 56.75 186 VAL A N 1
ATOM 1476 C CA . VAL A 1 186 ? -35.133 -20.758 48.589 1.00 56.75 186 VAL A CA 1
ATOM 1477 C C . VAL A 1 186 ? -36.047 -20.653 49.831 1.00 56.75 186 VAL A C 1
ATOM 1479 O O . VAL A 1 186 ? -36.253 -21.657 50.508 1.00 56.75 186 VAL A O 1
ATOM 1482 N N . ASP A 1 187 ? -36.665 -19.495 50.082 1.00 46.97 187 ASP A N 1
ATOM 1483 C CA . ASP A 1 187 ? -37.725 -19.300 51.096 1.00 46.97 187 ASP A CA 1
ATOM 1484 C C . ASP A 1 187 ? -39.120 -19.153 50.454 1.00 46.97 187 ASP A C 1
ATOM 1486 O O . ASP A 1 187 ? -40.113 -19.591 51.086 1.00 46.97 187 ASP A O 1
#

Radius of gyration: 30.92 Å; Cα contacts (8 Å, |Δi|>4): 93; chains: 1; bounding box: 73×28×106 Å